Protein 3RD6 (pdb70)

B-factor: mean 49.35, std 17.4, range [12.23, 101.87]

Foldseek 3Di:
DDKDKDKDKDKDKALAWLQVLVCCVQPPVSVCVLPNPPPPDDWDDDPDQQDWIWDWDDDDPAWIKIKIKGWHDDDRSAKTKIKIWIDTHPRTFWIKIWMWGWDGDPNITIIMIMIIIMTDDPDDCVVVVVVVVNVSVVSVNVSD/DDKDKDKDKDKDFDPDDLLLLVCCVADPVSCVVPVLQDWDDWDFDPDAQTKTWTWHDDPPHAIKTKIKGWHDDDRSFKTWMKMWIARPVGTAWIWIWIWGADPNITMIMITIMGCVVVVVVVVSVVCSNPCSPVD

Structure (mmCIF, N/CA/C/O backbone):
data_3RD6
#
_entry.id   3RD6
#
_cell.length_a   35.837
_cell.length_b   84.071
_cell.length_c   108.932
_cell.angle_alpha   90.00
_cell.angle_beta   90.00
_cell.angle_gamma   90.00
#
_symmetry.space_group_name_H-M   'P 21 21 21'
#
loop_
_entity.id
_entity.type
_entity.pdbx_description
1 polymer 'Mll3558 protein'
2 water water
#
loop_
_atom_site.group_PDB
_atom_site.id
_atom_site.type_symbol
_atom_site.label_atom_id
_atom_site.label_alt_id
_atom_site.label_comp_id
_atom_site.label_asym_id
_atom_site.label_entity_id
_atom_site.label_seq_id
_atom_site.pdbx_PDB_ins_code
_atom_site.Cartn_x
_atom_site.Cartn_y
_atom_site.Cartn_z
_atom_site.occupancy
_atom_site.B_iso_or_equiv
_atom_site.auth_seq_id
_atom_site.auth_comp_id
_atom_site.auth_asym_id
_atom_site.auth_atom_id
_atom_site.pdbx_PDB_model_num
ATOM 1 N N . HIS A 1 3 ? -15.445 20.146 33.626 1.00 61.01 3 HIS A N 1
ATOM 2 C CA . HIS A 1 3 ? -14.414 19.689 32.646 1.00 64.80 3 HIS A CA 1
ATOM 3 C C . HIS A 1 3 ? -14.961 18.671 31.638 1.00 64.14 3 HIS A C 1
ATOM 4 O O . HIS A 1 3 ? -15.831 17.860 31.965 1.00 64.49 3 HIS A O 1
ATOM 11 N N . SER A 1 4 ? -14.438 18.706 30.414 1.00 59.36 4 SER A N 1
ATOM 12 C CA . SER A 1 4 ? -14.889 17.785 29.369 1.00 58.90 4 SER A CA 1
ATOM 13 C C . SER A 1 4 ? -13.749 17.209 28.543 1.00 54.34 4 SER A C 1
ATOM 14 O O . SER A 1 4 ? -12.709 17.846 28.355 1.00 49.45 4 SER A O 1
ATOM 17 N N . VAL A 1 5 ? -13.958 15.999 28.039 1.00 50.14 5 VAL A N 1
ATOM 18 C CA . VAL A 1 5 ? -12.945 15.343 27.228 1.00 44.09 5 VAL A CA 1
ATOM 19 C C . VAL A 1 5 ? -13.554 14.802 25.952 1.00 40.43 5 VAL A C 1
ATOM 20 O O . VAL A 1 5 ? -14.467 13.985 25.997 1.00 48.05 5 VAL A O 1
ATOM 24 N N . ILE A 1 6 ? -13.039 15.261 24.817 1.00 42.58 6 ILE A N 1
ATOM 25 C CA . ILE A 1 6 ? -13.511 14.787 23.522 1.00 45.22 6 ILE A CA 1
ATOM 26 C C . ILE A 1 6 ? -12.523 13.714 23.049 1.00 52.04 6 ILE A C 1
ATOM 27 O O . ILE A 1 6 ? -11.305 13.911 23.121 1.00 57.45 6 ILE A O 1
ATOM 32 N N . HIS A 1 7 ? -13.038 12.574 22.596 1.00 44.49 7 HIS A N 1
ATOM 33 C CA . HIS A 1 7 ? -12.185 11.505 22.097 1.00 35.48 7 HIS A CA 1
ATOM 34 C C . HIS A 1 7 ? -12.503 11.292 20.644 1.00 37.15 7 HIS A C 1
ATOM 35 O O . HIS A 1 7 ? -13.662 11.132 20.281 1.00 40.61 7 HIS A O 1
ATOM 42 N N . SER A 1 8 ? -11.471 11.280 19.813 1.00 37.10 8 SER A N 1
ATOM 43 C CA . SER A 1 8 ? -11.653 11.057 18.392 1.00 23.21 8 SER A CA 1
ATOM 44 C C . SER A 1 8 ? -10.392 10.433 17.850 1.00 26.14 8 SER A C 1
ATOM 45 O O . SER A 1 8 ? -9.353 10.460 18.484 1.00 27.09 8 SER A O 1
ATOM 48 N N . THR A 1 9 ? -10.497 9.881 16.657 1.00 21.74 9 THR A N 1
ATOM 49 C CA . THR A 1 9 ? -9.374 9.249 16.009 1.00 31.73 9 THR A CA 1
ATOM 50 C C . THR A 1 9 ? -9.524 9.606 14.552 1.00 29.40 9 THR A C 1
ATOM 51 O O . THR A 1 9 ? -10.638 9.744 14.058 1.00 43.52 9 THR A O 1
ATOM 55 N N . PHE A 1 10 ? -8.405 9.777 13.866 1.00 39.50 10 PHE A N 1
ATOM 56 C CA . PHE A 1 10 ? -8.439 10.079 12.446 1.00 34.27 10 PHE A CA 1
ATOM 57 C C . PHE A 1 10 ? -7.267 9.377 11.800 1.00 45.55 10 PHE A C 1
ATOM 58 O O . PHE A 1 10 ? -6.286 9.034 12.473 1.00 45.99 10 PHE A O 1
ATOM 66 N N . THR A 1 11 ? -7.377 9.138 10.500 1.00 48.48 11 THR A N 1
ATOM 67 C CA . THR A 1 11 ? -6.316 8.457 9.773 1.00 53.35 11 THR A CA 1
ATOM 68 C C . THR A 1 11 ? -6.012 9.156 8.455 1.00 55.32 11 THR A C 1
ATOM 69 O O . THR A 1 11 ? -6.902 9.692 7.806 1.00 61.45 11 THR A O 1
ATOM 73 N N . ILE A 1 12 ? -4.742 9.160 8.077 1.00 55.99 12 ILE A N 1
ATOM 74 C CA . ILE A 1 12 ? -4.305 9.810 6.856 1.00 58.80 12 ILE A CA 1
ATOM 75 C C . ILE A 1 12 ? -3.379 8.901 6.054 1.00 64.25 12 ILE A C 1
ATOM 76 O O . ILE A 1 12 ? -2.303 8.541 6.516 1.00 64.56 12 ILE A O 1
ATOM 81 N N . GLU A 1 13 ? -3.809 8.515 4.859 1.00 63.35 13 GLU A N 1
ATOM 82 C CA . GLU A 1 13 ? -2.985 7.672 4.003 1.00 67.87 13 GLU A CA 1
ATOM 83 C C . GLU A 1 13 ? -2.317 8.565 2.978 1.00 70.88 13 GLU A C 1
ATOM 84 O O . GLU A 1 13 ? -2.917 9.520 2.478 1.00 74.49 13 GLU A O 1
ATOM 90 N N . ARG A 1 14 ? -1.060 8.268 2.688 1.00 70.15 14 ARG A N 1
ATOM 91 C CA . ARG A 1 14 ? -0.309 9.052 1.726 1.00 72.02 14 ARG A CA 1
ATOM 92 C C . ARG A 1 14 ? 0.884 8.234 1.271 1.00 69.98 14 ARG A C 1
ATOM 93 O O . ARG A 1 14 ? 1.730 7.855 2.081 1.00 66.53 14 ARG A O 1
ATOM 101 N N . THR A 1 15 ? 0.951 7.964 -0.029 1.00 66.46 15 THR A N 1
ATOM 102 C CA . THR A 1 15 ? 2.042 7.175 -0.571 1.00 67.66 15 THR A CA 1
ATOM 103 C C . THR A 1 15 ? 3.184 8.035 -1.071 1.00 70.91 15 THR A C 1
ATOM 104 O O . THR A 1 15 ? 2.986 9.181 -1.478 1.00 76.38 15 THR A O 1
ATOM 108 N N . TYR A 1 16 ? 4.381 7.464 -1.033 1.00 75.22 16 TYR A N 1
ATOM 109 C CA . TYR A 1 16 ? 5.583 8.160 -1.463 1.00 76.24 16 TYR A CA 1
ATOM 110 C C . TYR A 1 16 ? 6.336 7.284 -2.443 1.00 76.29 16 TYR A C 1
ATOM 111 O O . TYR A 1 16 ? 6.347 6.063 -2.301 1.00 78.01 16 TYR A O 1
ATOM 120 N N . PRO A 1 17 ? 6.981 7.895 -3.446 1.00 75.97 17 PRO A N 1
ATOM 121 C CA . PRO A 1 17 ? 7.740 7.145 -4.444 1.00 75.73 17 PRO A CA 1
ATOM 122 C C . PRO A 1 17 ? 8.977 6.532 -3.790 1.00 74.17 17 PRO A C 1
ATOM 123 O O . PRO A 1 17 ? 9.603 5.625 -4.341 1.00 77.25 17 PRO A O 1
ATOM 127 N N . GLN A 1 18 ? 9.326 7.045 -2.613 1.00 71.65 18 GLN A N 1
ATOM 128 C CA . GLN A 1 18 ? 10.474 6.551 -1.867 1.00 66.27 18 GLN A CA 1
ATOM 129 C C . GLN A 1 18 ? 10.184 5.189 -1.233 1.00 71.14 18 GLN A C 1
ATOM 130 O O . GLN A 1 18 ? 9.029 4.794 -1.061 1.00 67.33 18 GLN A O 1
ATOM 136 N N . SER A 1 19 ? 11.248 4.476 -0.885 1.00 70.65 19 SER A N 1
ATOM 137 C CA . SER A 1 19 ? 11.134 3.174 -0.245 1.00 67.27 19 SER A CA 1
ATOM 138 C C . SER A 1 19 ? 10.961 3.403 1.259 1.00 74.98 19 SER A C 1
ATOM 139 O O . SER A 1 19 ? 11.042 4.543 1.730 1.00 74.95 19 SER A O 1
ATOM 142 N N . PRO A 1 20 ? 10.735 2.327 2.039 1.00 76.88 20 PRO A N 1
ATOM 143 C CA . PRO A 1 20 ? 10.556 2.491 3.484 1.00 75.69 20 PRO A CA 1
ATOM 144 C C . PRO A 1 20 ? 11.766 3.067 4.215 1.00 74.13 20 PRO A C 1
ATOM 145 O O . PRO A 1 20 ? 11.632 3.998 5.008 1.00 72.07 20 PRO A O 1
ATOM 149 N N . ASP A 1 21 ? 12.946 2.520 3.947 1.00 70.22 21 ASP A N 1
ATOM 150 C CA . ASP A 1 21 ? 14.167 2.999 4.596 1.00 66.11 21 ASP A CA 1
ATOM 151 C C . ASP A 1 21 ? 14.278 4.519 4.533 1.00 61.78 21 ASP A C 1
ATOM 152 O O . ASP A 1 21 ? 14.669 5.166 5.498 1.00 57.36 21 ASP A O 1
ATOM 157 N N . ARG A 1 22 ? 13.911 5.077 3.387 1.00 62.97 22 ARG A N 1
ATOM 158 C CA . ARG A 1 22 ? 13.978 6.511 3.180 1.00 65.19 22 ARG A CA 1
ATOM 159 C C . ARG A 1 22 ? 12.965 7.276 4.028 1.00 63.94 22 ARG A C 1
ATOM 160 O O . ARG A 1 22 ? 13.343 8.203 4.753 1.00 63.18 22 ARG A O 1
ATOM 162 N N . VAL A 1 23 ? 11.690 6.894 3.944 1.00 59.27 23 VAL A N 1
ATOM 163 C CA . VAL A 1 23 ? 10.650 7.578 4.719 1.00 52.16 23 VAL A CA 1
ATOM 164 C C . VAL A 1 23 ? 10.799 7.372 6.227 1.00 43.01 23 VAL A C 1
ATOM 165 O O . VAL A 1 23 ? 10.551 8.281 7.016 1.00 44.41 23 VAL A O 1
ATOM 169 N N . PHE A 1 24 ? 11.210 6.180 6.636 1.00 33.12 24 PHE A N 1
ATOM 170 C CA . PHE A 1 24 ? 11.409 5.926 8.053 1.00 39.41 24 PHE A CA 1
ATOM 171 C C . PHE A 1 24 ? 12.435 6.938 8.498 1.00 41.24 24 PHE A C 1
ATOM 172 O O . PHE A 1 24 ? 12.205 7.699 9.421 1.00 45.87 24 PHE A O 1
ATOM 180 N N . HIS A 1 25 ? 13.566 6.942 7.808 1.00 37.92 25 HIS A N 1
ATOM 181 C CA . HIS A 1 25 ? 14.664 7.850 8.100 1.00 37.02 25 HIS A CA 1
ATOM 182 C C . HIS A 1 25 ? 14.175 9.260 8.386 1.00 46.15 25 HIS A C 1
ATOM 183 O O . HIS A 1 25 ? 14.585 9.884 9.363 1.00 44.54 25 HIS A O 1
ATOM 190 N N . ALA A 1 26 ? 13.290 9.760 7.531 1.00 39.88 26 ALA A N 1
ATOM 191 C CA . ALA A 1 26 ? 12.752 11.115 7.683 1.00 52.49 26 ALA A CA 1
ATOM 192 C C . ALA A 1 26 ? 12.062 11.346 9.031 1.00 48.68 26 ALA A C 1
ATOM 193 O O . ALA A 1 26 ? 11.755 12.485 9.396 1.00 50.77 26 ALA A O 1
ATOM 195 N N . PHE A 1 27 ? 11.811 10.267 9.762 1.00 49.76 27 PHE A N 1
ATOM 196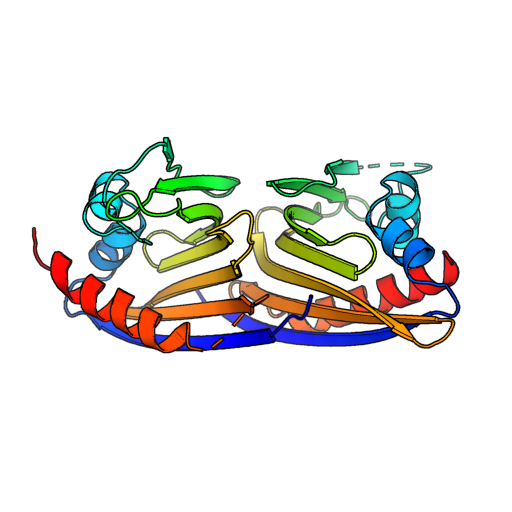 C CA . PHE A 1 27 ? 11.166 10.367 11.060 1.00 45.21 27 PHE A CA 1
ATOM 197 C C . PHE A 1 27 ? 12.158 10.163 12.191 1.00 45.04 27 PHE A C 1
ATOM 198 O O . PHE A 1 27 ? 12.046 10.778 13.248 1.00 36.90 27 PHE A O 1
ATOM 206 N N . ALA A 1 28 ? 13.122 9.282 11.957 1.00 41.33 28 ALA A N 1
ATOM 207 C CA . ALA A 1 28 ? 14.112 8.915 12.966 1.00 48.48 28 ALA A CA 1
ATOM 208 C C . ALA A 1 28 ? 15.397 9.741 13.033 1.00 43.91 28 ALA A C 1
ATOM 209 O O . ALA A 1 28 ? 16.138 9.658 14.018 1.00 47.19 28 ALA A O 1
ATOM 211 N N . ASP A 1 29 ? 15.662 10.528 11.995 1.00 47.14 29 ASP A N 1
ATOM 212 C CA . ASP A 1 29 ? 16.864 11.364 11.948 1.00 45.15 29 ASP A CA 1
ATOM 213 C C . ASP A 1 29 ? 16.541 12.800 12.365 1.00 43.45 29 ASP A C 1
ATOM 214 O O . ASP A 1 29 ? 15.841 13.528 11.663 1.00 48.59 29 ASP A O 1
ATOM 219 N N . LYS A 1 30 ? 17.075 13.205 13.508 1.00 48.00 30 LYS A N 1
ATOM 220 C CA . LYS A 1 30 ? 16.842 14.538 14.053 1.00 50.52 30 LYS A CA 1
ATOM 221 C C . LYS A 1 30 ? 16.942 15.669 13.029 1.00 52.04 30 LYS A C 1
ATOM 222 O O . LYS A 1 30 ? 16.013 16.464 12.885 1.00 39.25 30 LYS A O 1
ATOM 228 N N . ALA A 1 31 ? 18.060 15.731 12.309 1.00 57.00 31 ALA A N 1
ATOM 229 C CA . ALA A 1 31 ? 18.269 16.773 11.301 1.00 52.92 31 ALA A CA 1
ATOM 230 C C . ALA A 1 31 ? 17.146 16.812 10.255 1.00 54.92 31 ALA A C 1
ATOM 231 O O . ALA A 1 31 ? 16.506 17.852 10.050 1.00 58.71 31 ALA A O 1
ATOM 233 N N . THR A 1 32 ? 16.914 15.683 9.588 1.00 49.62 32 THR A N 1
ATOM 234 C CA . THR A 1 32 ? 15.867 15.626 8.587 1.00 41.94 32 THR A CA 1
ATOM 235 C C . THR A 1 32 ? 14.552 16.091 9.209 1.00 44.67 32 THR A C 1
ATOM 236 O O . THR A 1 32 ? 13.869 16.968 8.671 1.00 50.16 32 THR A O 1
ATOM 240 N N . VAL A 1 33 ? 14.206 15.505 10.351 1.00 47.69 33 VAL A N 1
ATOM 241 C CA . VAL A 1 33 ? 12.967 15.854 11.028 1.00 39.57 33 VAL A CA 1
ATOM 242 C C . VAL A 1 33 ? 12.816 17.361 11.167 1.00 40.70 33 VAL A C 1
ATOM 243 O O . VAL A 1 33 ? 11.765 17.913 10.840 1.00 39.17 33 VAL A O 1
ATOM 247 N N . ARG A 1 34 ? 13.873 18.023 11.626 1.00 38.89 34 ARG A N 1
ATOM 248 C CA . ARG A 1 34 ? 13.837 19.474 11.839 1.00 47.87 34 ARG A CA 1
ATOM 249 C C . ARG A 1 34 ? 13.612 20.314 10.598 1.00 52.11 34 ARG A C 1
ATOM 250 O O . ARG A 1 34 ? 13.624 21.533 10.682 1.00 69.22 34 ARG A O 1
ATOM 258 N N . ARG A 1 35 ? 13.410 19.683 9.448 1.00 55.79 35 ARG A N 1
ATOM 259 C CA . ARG A 1 35 ? 13.205 20.449 8.229 1.00 60.98 35 ARG A CA 1
ATOM 260 C C . ARG A 1 35 ? 11.787 20.393 7.672 1.00 64.51 35 ARG A C 1
ATOM 261 O O . ARG A 1 35 ? 11.347 21.334 7.014 1.00 71.26 35 ARG A O 1
ATOM 269 N N . TRP A 1 36 ? 11.055 19.312 7.929 1.00 64.11 36 TRP A N 1
ATOM 270 C CA . TRP A 1 36 ? 9.678 19.242 7.439 1.00 61.67 36 TRP A CA 1
ATOM 271 C C . TRP A 1 36 ? 8.608 19.505 8.506 1.00 57.63 36 TRP A C 1
ATOM 272 O O . TRP A 1 36 ? 7.525 19.974 8.178 1.00 63.11 36 TRP A O 1
ATOM 283 N N . ARG A 1 37 ? 8.917 19.232 9.773 1.00 55.25 37 ARG A N 1
ATOM 284 C CA . ARG A 1 37 ? 7.968 19.466 10.859 1.00 52.36 37 ARG A CA 1
ATOM 285 C C . ARG A 1 37 ? 8.295 20.737 11.653 1.00 55.09 37 ARG A C 1
ATOM 286 O O . ARG A 1 37 ? 7.395 21.487 12.043 1.00 62.15 37 ARG A O 1
ATOM 294 N N . VAL A 1 38 ? 9.585 20.945 11.905 1.00 55.07 38 VAL A N 1
ATOM 295 C CA . VAL A 1 38 ? 10.078 22.102 12.636 1.00 61.12 38 VAL A CA 1
ATOM 296 C C . VAL A 1 38 ? 11.074 22.854 11.743 1.00 63.72 38 VAL A C 1
ATOM 297 O O . VAL A 1 38 ? 11.492 22.334 10.712 1.00 63.62 38 VAL A O 1
ATOM 301 N N . ASP A 1 39 ? 11.427 24.081 12.124 1.00 62.52 39 ASP A N 1
ATOM 302 C CA . ASP A 1 39 ? 12.385 24.874 11.364 1.00 66.41 39 ASP A CA 1
ATOM 303 C C . ASP A 1 39 ? 13.774 24.749 12.004 1.00 71.12 39 ASP A C 1
ATOM 304 O O . ASP A 1 39 ? 14.423 23.708 11.924 1.00 66.49 39 ASP A O 1
ATOM 309 N N . GLY A 1 40 ? 14.220 25.818 12.650 1.00 79.79 40 GLY A N 1
ATOM 310 C CA . GLY A 1 40 ? 15.519 25.797 13.287 1.00 89.68 40 GLY A CA 1
ATOM 311 C C . GLY A 1 40 ? 16.645 26.325 12.421 1.00 92.04 40 GLY A C 1
ATOM 312 O O . GLY A 1 40 ? 17.600 25.605 12.128 1.00 92.26 40 GLY A O 1
ATOM 313 N N . ASP A 1 41 ? 16.538 27.585 12.011 1.00 91.71 41 ASP A N 1
ATOM 314 C CA . ASP A 1 41 ? 17.562 28.211 11.179 1.00 91.78 41 ASP A CA 1
ATOM 315 C C . ASP A 1 41 ? 17.186 29.672 10.942 1.00 92.65 41 ASP A C 1
ATOM 316 O O . ASP A 1 41 ? 16.180 29.967 10.285 1.00 92.13 41 ASP A O 1
ATOM 321 N N . GLY A 1 42 ? 17.990 30.583 11.485 1.00 87.19 42 GLY A N 1
ATOM 322 C CA . GLY A 1 42 ? 17.717 32.001 11.328 1.00 89.35 42 GLY A CA 1
ATOM 323 C C . GLY A 1 42 ? 18.568 32.652 10.254 1.00 90.04 42 GLY A C 1
ATOM 324 O O . GLY A 1 42 ? 19.794 32.557 10.280 1.00 87.91 42 GLY A O 1
ATOM 325 N N . ALA A 1 46 ? 12.738 27.681 18.966 1.00 37.04 46 ALA A N 1
ATOM 326 C CA . ALA A 1 46 ? 12.949 28.003 20.371 1.00 43.19 46 ALA A CA 1
ATOM 327 C C . ALA A 1 46 ? 13.556 26.847 21.183 1.00 46.11 46 ALA A C 1
ATOM 328 O O . ALA A 1 46 ? 14.448 27.052 22.011 1.00 43.79 46 ALA A O 1
ATOM 330 N N . GLU A 1 47 ? 13.054 25.636 20.969 1.00 47.73 47 GLU A N 1
ATOM 331 C CA . GLU A 1 47 ? 13.589 24.437 21.633 1.00 48.57 47 GLU A CA 1
ATOM 332 C C . GLU A 1 47 ? 13.121 23.178 20.926 1.00 50.37 47 GLU A C 1
ATOM 333 O O . GLU A 1 47 ? 11.981 23.094 20.477 1.00 48.78 47 GLU A O 1
ATOM 339 N N . PHE A 1 48 ? 14.009 22.200 20.823 1.00 53.13 48 PHE A N 1
ATOM 340 C CA . PHE A 1 48 ? 13.654 20.950 20.182 1.00 46.46 48 PHE A CA 1
ATOM 341 C C . PHE A 1 48 ? 14.575 19.827 20.617 1.00 49.98 48 PHE A C 1
ATOM 342 O O . PHE A 1 48 ? 15.672 19.663 20.091 1.00 50.37 48 PHE A O 1
ATOM 350 N N . SER A 1 49 ? 14.115 19.064 21.601 1.00 54.00 49 SER A N 1
ATOM 351 C CA . SER A 1 49 ? 14.851 17.922 22.123 1.00 44.88 49 SER A CA 1
ATOM 352 C C . SER A 1 49 ? 14.245 16.720 21.429 1.00 46.21 49 SER A C 1
ATOM 353 O O . SER A 1 49 ? 13.041 16.511 21.474 1.00 42.97 49 SER A O 1
ATOM 356 N N . PHE A 1 50 ? 15.077 15.944 20.759 1.00 44.10 50 PHE A N 1
ATOM 357 C CA . PHE A 1 50 ? 14.590 14.768 20.052 1.00 31.92 50 PHE A CA 1
ATOM 358 C C . PHE A 1 50 ? 15.488 13.586 20.408 1.00 34.65 50 PHE A C 1
ATOM 359 O O . PHE A 1 50 ? 16.657 13.552 20.028 1.00 31.65 50 PHE A O 1
ATOM 367 N N . ASP A 1 51 ? 14.946 12.633 21.158 1.00 34.60 51 ASP A N 1
ATOM 368 C CA . ASP A 1 51 ? 15.700 11.453 21.545 1.00 35.58 51 ASP A CA 1
ATOM 369 C C . ASP A 1 51 ? 14.952 10.246 21.004 1.00 25.34 51 ASP A C 1
ATOM 370 O O . ASP A 1 51 ? 14.080 9.689 21.675 1.00 25.66 51 ASP A O 1
ATOM 375 N N . PHE A 1 52 ? 15.309 9.838 19.788 1.00 30.37 52 PHE A N 1
ATOM 376 C CA . PHE A 1 52 ? 14.644 8.723 19.119 1.00 28.25 52 PHE A CA 1
ATOM 377 C C . PHE A 1 52 ? 14.961 7.322 19.628 1.00 28.51 52 PHE A C 1
ATOM 378 O O . PHE A 1 52 ? 15.859 6.666 19.120 1.00 36.71 52 PHE A O 1
ATOM 386 N N . ARG A 1 53 ? 14.195 6.874 20.625 1.00 24.90 53 ARG A N 1
ATOM 387 C CA . ARG A 1 53 ? 14.329 5.543 21.236 1.00 22.51 53 ARG A CA 1
ATOM 388 C C . ARG A 1 53 ? 13.095 5.272 22.095 1.00 26.97 53 ARG A C 1
ATOM 389 O O . ARG A 1 53 ? 12.442 6.210 22.547 1.00 28.09 53 ARG A O 1
ATOM 397 N N . VAL A 1 54 ? 12.738 4.010 22.306 1.00 24.59 54 VAL A N 1
ATOM 398 C CA . VAL A 1 54 ? 11.582 3.733 23.148 1.00 27.69 54 VAL A CA 1
ATOM 399 C C . VAL A 1 54 ? 11.937 4.289 24.522 1.00 35.07 54 VAL A C 1
ATOM 400 O O . VAL A 1 54 ? 13.033 4.071 25.009 1.00 30.84 54 VAL A O 1
ATOM 404 N N . GLY A 1 55 ? 11.012 5.006 25.146 1.00 29.37 55 GLY A N 1
ATOM 405 C CA . GLY A 1 55 ? 11.294 5.583 26.448 1.00 32.28 55 GLY A CA 1
ATOM 406 C C . GLY A 1 55 ? 11.866 6.980 26.276 1.00 28.80 55 GLY A C 1
ATOM 407 O O . GLY A 1 55 ? 11.813 7.817 27.174 1.00 33.82 55 GLY A O 1
ATOM 408 N N . GLY A 1 56 ? 12.425 7.223 25.098 1.00 26.68 56 GLY A N 1
ATOM 409 C CA . GLY A 1 56 ? 12.991 8.518 24.798 1.00 27.00 56 GLY A CA 1
ATOM 410 C C . GLY A 1 56 ? 11.888 9.466 24.383 1.00 41.19 56 GLY A C 1
ATOM 411 O O . GLY A 1 56 ? 10.827 9.045 23.943 1.00 40.24 56 GLY A O 1
ATOM 412 N N . GLY A 1 57 ? 12.128 10.760 24.503 1.00 41.83 57 GLY A N 1
ATOM 413 C CA . GLY A 1 57 ? 11.088 11.693 24.131 1.00 35.82 57 GLY A CA 1
ATOM 414 C C . GLY A 1 57 ? 11.512 12.861 23.282 1.00 34.60 57 GLY A C 1
ATOM 415 O O . GLY A 1 57 ? 12.666 12.988 22.876 1.00 31.42 57 GLY A O 1
ATOM 416 N N . GLU A 1 58 ? 10.535 13.721 23.030 1.00 23.87 58 GLU A N 1
ATOM 417 C CA . GLU A 1 58 ? 10.690 14.914 22.216 1.00 23.97 58 GLU A CA 1
ATOM 418 C C . GLU A 1 58 ? 10.127 16.090 22.994 1.00 28.22 58 GLU A C 1
ATOM 419 O O . GLU A 1 58 ? 9.258 15.920 23.839 1.00 37.02 58 GLU A O 1
ATOM 425 N N . VAL A 1 59 ? 10.664 17.276 22.753 1.00 33.19 59 VAL A N 1
ATOM 426 C CA . VAL A 1 59 ? 10.173 18.486 23.400 1.00 32.74 59 VAL A CA 1
ATOM 427 C C . VAL A 1 59 ? 10.330 19.598 22.392 1.00 30.90 59 VAL A C 1
ATOM 428 O O . VAL A 1 59 ? 11.403 19.798 21.840 1.00 36.35 59 VAL A O 1
ATOM 432 N N . SER A 1 60 ? 9.243 20.302 22.134 1.00 35.11 60 SER A N 1
ATOM 433 C CA . SER A 1 60 ? 9.252 21.361 21.153 1.00 38.25 60 SER A CA 1
ATOM 434 C C . SER A 1 60 ? 8.620 22.607 21.727 1.00 41.57 60 SER A C 1
ATOM 435 O O . SER A 1 60 ? 7.551 22.553 22.317 1.00 48.87 60 SER A O 1
ATOM 438 N N . ARG A 1 61 ? 9.276 23.738 21.538 1.00 47.55 61 ARG A N 1
ATOM 439 C CA . ARG A 1 61 ? 8.749 24.995 22.026 1.00 39.41 61 ARG A CA 1
ATOM 440 C C . ARG A 1 61 ? 8.893 26.082 20.973 1.00 36.60 61 ARG A C 1
ATOM 441 O O . ARG A 1 61 ? 10.001 26.441 20.592 1.00 36.21 61 ARG A O 1
ATOM 449 N N . PHE A 1 62 ? 7.763 26.587 20.490 1.00 30.41 62 PHE A N 1
ATOM 450 C CA . PHE A 1 62 ? 7.766 27.641 19.472 1.00 42.01 62 PHE A CA 1
ATOM 451 C C . PHE A 1 62 ? 6.581 28.571 19.642 1.00 41.19 62 PHE A C 1
ATOM 452 O O . PHE A 1 62 ? 5.572 28.206 20.251 1.00 41.36 62 PHE A O 1
ATOM 460 N N . SER A 1 63 ? 6.712 29.778 19.096 1.00 48.83 63 SER A N 1
ATOM 461 C CA . SER A 1 63 ? 5.660 30.795 19.167 1.00 47.64 63 SER A CA 1
ATOM 462 C C . SER A 1 63 ? 5.755 31.722 17.968 1.00 45.21 63 SER A C 1
ATOM 463 O O . SER A 1 63 ? 6.839 31.903 17.421 1.00 42.72 63 SER A O 1
ATOM 466 N N . TYR A 1 64 ? 4.638 32.300 17.536 1.00 50.20 64 TYR A N 1
ATOM 467 C CA . TYR A 1 64 ? 4.683 33.212 16.387 1.00 49.19 64 TYR A CA 1
ATOM 468 C C . TYR A 1 64 ? 4.577 34.665 16.848 1.00 46.99 64 TYR A C 1
ATOM 469 O O . TYR A 1 64 ? 3.638 35.061 17.536 1.00 36.77 64 TYR A O 1
ATOM 478 N N . GLY A 1 65 ? 5.547 35.462 16.432 1.00 49.49 65 GLY A N 1
ATOM 479 C CA . GLY A 1 65 ? 5.571 36.845 16.855 1.00 59.13 65 GLY A CA 1
ATOM 480 C C . GLY A 1 65 ? 5.919 36.803 18.350 1.00 66.14 65 GLY A C 1
ATOM 481 O O . GLY A 1 65 ? 6.774 36.008 18.779 1.00 66.32 65 GLY A O 1
ATOM 482 N N . GLY A 1 66 ? 5.273 37.650 19.138 1.00 61.94 66 GLY A N 1
ATOM 483 C CA . GLY A 1 66 ? 5.524 37.654 20.554 1.00 65.46 66 GLY A CA 1
ATOM 484 C C . GLY A 1 66 ? 4.517 36.803 21.318 1.00 59.15 66 GLY A C 1
ATOM 485 O O . GLY A 1 66 ? 4.545 36.719 22.558 1.00 64.10 66 GLY A O 1
ATOM 486 N N . GLY A 1 67 ? 3.612 36.173 20.571 1.00 53.64 67 GLY A N 1
ATOM 487 C CA . GLY A 1 67 ? 2.550 35.363 21.154 1.00 42.11 67 GLY A CA 1
ATOM 488 C C . GLY A 1 6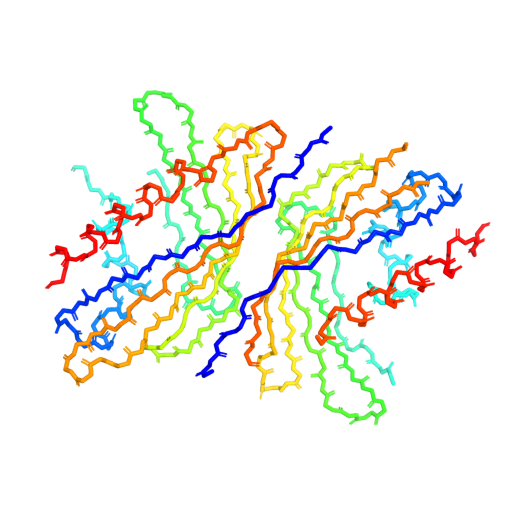7 ? 2.889 34.183 22.060 1.00 36.92 67 GLY A C 1
ATOM 489 O O . GLY A 1 67 ? 4.046 33.905 22.375 1.00 33.87 67 GLY A O 1
ATOM 490 N N . PRO A 1 68 ? 1.849 33.464 22.500 1.00 29.96 68 PRO A N 1
ATOM 491 C CA . PRO A 1 68 ? 1.922 32.297 23.374 1.00 37.70 68 PRO A CA 1
ATOM 492 C C . PRO A 1 68 ? 2.805 31.230 22.787 1.00 33.05 68 PRO A C 1
ATOM 493 O O . PRO A 1 68 ? 2.782 30.988 21.579 1.00 29.69 68 PRO A O 1
ATOM 497 N N . GLU A 1 69 ? 3.580 30.596 23.6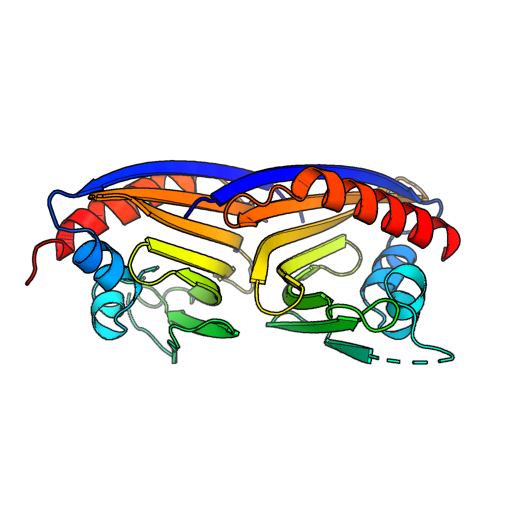56 1.00 42.21 69 GLU A N 1
ATOM 498 C CA . GLU A 1 69 ? 4.472 29.528 23.255 1.00 39.72 69 GLU A CA 1
ATOM 499 C C . GLU A 1 69 ? 3.713 28.217 23.175 1.00 42.67 69 GLU A C 1
ATOM 500 O O . GLU A 1 69 ? 3.078 27.796 24.148 1.00 39.51 69 GLU A O 1
ATOM 506 N N . VAL A 1 70 ? 3.772 27.577 22.017 1.00 40.92 70 VAL A N 1
ATOM 507 C CA . VAL A 1 70 ? 3.136 26.289 21.846 1.00 40.47 70 VAL A CA 1
ATOM 508 C C . VAL A 1 70 ? 4.161 25.223 22.265 1.00 32.26 70 VAL A C 1
ATOM 509 O O . VAL A 1 70 ? 5.281 25.187 21.750 1.00 38.44 70 VAL A O 1
ATOM 513 N N . ARG A 1 71 ? 3.791 24.378 23.225 1.00 33.96 71 ARG A N 1
ATOM 514 C CA . ARG A 1 71 ? 4.687 23.325 23.691 1.00 34.71 71 ARG A CA 1
ATOM 515 C C . ARG A 1 71 ? 4.129 21.940 23.431 1.00 37.83 71 ARG A C 1
ATOM 516 O O . ARG A 1 71 ? 2.987 21.644 23.765 1.00 43.03 71 ARG A O 1
ATOM 524 N N . LEU A 1 72 ? 4.948 21.086 22.832 1.00 38.47 72 LEU A N 1
ATOM 525 C CA . LEU A 1 72 ? 4.552 19.719 22.535 1.00 27.00 72 LEU A CA 1
ATOM 526 C C . LEU A 1 72 ? 5.526 18.765 23.214 1.00 32.59 72 LEU A C 1
ATOM 527 O O . LEU A 1 72 ? 6.704 18.799 22.940 1.00 30.36 72 LEU A O 1
ATOM 532 N N . ASP A 1 73 ? 5.023 17.937 24.121 1.00 29.22 73 ASP A N 1
ATOM 533 C CA . ASP A 1 73 ? 5.840 16.957 24.841 1.00 23.71 73 ASP A CA 1
ATOM 534 C C . ASP A 1 73 ? 5.423 15.569 24.387 1.00 28.35 73 ASP A C 1
ATOM 535 O O . ASP A 1 73 ? 4.264 15.196 24.539 1.00 21.14 73 ASP A O 1
ATOM 540 N N . ALA A 1 74 ? 6.365 14.802 23.851 1.00 21.52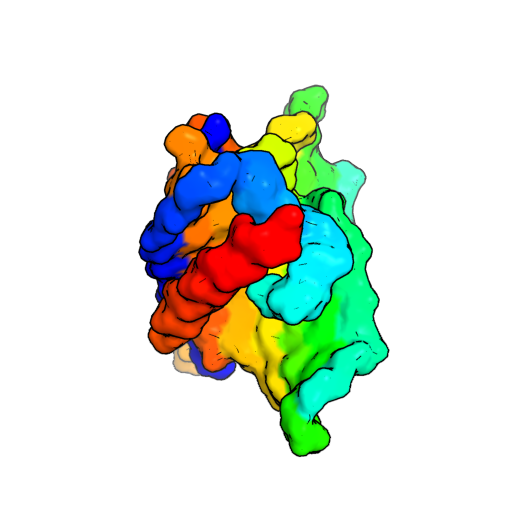 74 ALA A N 1
ATOM 541 C CA . ALA A 1 74 ? 6.077 13.461 23.384 1.00 18.55 74 ALA A CA 1
ATOM 542 C C . ALA A 1 74 ? 7.053 12.415 23.922 1.00 21.39 74 ALA A C 1
ATOM 543 O O . ALA A 1 74 ? 8.166 12.737 24.275 1.00 23.57 74 ALA A O 1
ATOM 545 N N . GLN A 1 75 ? 6.616 11.160 23.995 1.00 25.19 75 GLN A N 1
ATOM 546 C CA . GLN A 1 75 ? 7.482 10.065 24.437 1.00 16.91 75 GLN A CA 1
ATOM 547 C C . GLN A 1 75 ? 7.292 8.874 23.505 1.00 18.17 75 GLN A C 1
ATOM 548 O O . GLN A 1 75 ? 6.164 8.515 23.193 1.00 25.68 75 GLN A O 1
ATOM 554 N N . PHE A 1 76 ? 8.387 8.272 23.050 1.00 23.33 76 PHE A N 1
ATOM 555 C CA . PHE A 1 76 ? 8.291 7.141 22.144 1.00 23.03 76 PHE A CA 1
ATOM 556 C C . PHE A 1 76 ? 7.882 5.905 22.905 1.00 24.31 76 PHE A C 1
ATOM 557 O O . PHE A 1 76 ? 8.436 5.602 23.952 1.00 22.69 76 PHE A O 1
ATOM 565 N N . GLN A 1 77 ? 6.887 5.208 22.368 1.00 21.67 77 GLN A N 1
ATOM 566 C CA . GLN A 1 77 ? 6.336 4.004 22.998 1.00 23.20 77 GLN A CA 1
ATOM 567 C C . GLN A 1 77 ? 6.765 2.715 22.306 1.00 21.21 77 GLN A C 1
ATOM 568 O O . GLN A 1 77 ? 6.833 1.647 22.925 1.00 34.80 77 GLN A O 1
ATOM 574 N N . ASP A 1 78 ? 6.990 2.804 21.003 1.00 26.38 78 ASP A N 1
ATOM 575 C CA . ASP A 1 78 ? 7.374 1.621 20.244 1.00 22.67 78 ASP A CA 1
ATOM 576 C C . ASP A 1 78 ? 7.965 1.989 18.897 1.00 26.56 78 ASP A C 1
ATOM 577 O O . ASP A 1 78 ? 7.473 2.895 18.220 1.00 22.92 78 ASP A O 1
ATOM 582 N N . ILE A 1 79 ? 9.034 1.279 18.535 1.00 28.24 79 ILE A N 1
ATOM 583 C CA . ILE A 1 79 ? 9.741 1.481 17.274 1.00 34.23 79 ILE A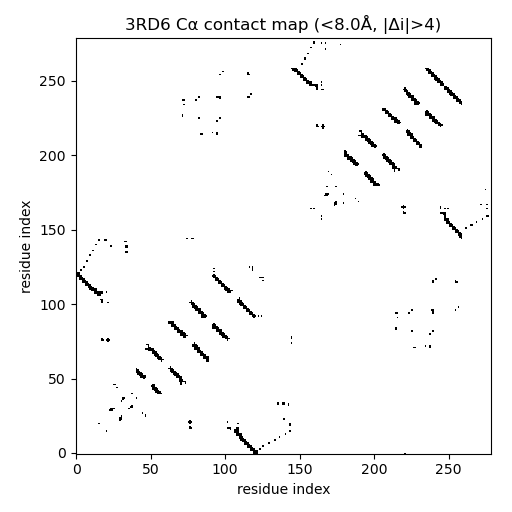 CA 1
ATOM 584 C C . ILE A 1 79 ? 10.094 0.135 16.629 1.00 39.97 79 ILE A C 1
ATOM 585 O O . ILE A 1 79 ? 10.710 -0.727 17.258 1.00 43.93 79 ILE A O 1
ATOM 590 N N . VAL A 1 80 ? 9.675 -0.044 15.382 1.00 41.77 80 VAL A N 1
ATOM 591 C CA . VAL A 1 80 ? 9.973 -1.243 14.614 1.00 42.10 80 VAL A CA 1
ATOM 592 C C . VAL A 1 80 ? 10.614 -0.656 13.358 1.00 37.17 80 VAL A C 1
ATOM 593 O O . VAL A 1 80 ? 9.929 -0.037 12.531 1.00 38.97 80 VAL A O 1
ATOM 597 N N . PRO A 1 81 ? 11.941 -0.835 13.200 1.00 34.02 81 PRO A N 1
ATOM 598 C CA . PRO A 1 81 ? 12.718 -0.321 12.058 1.00 43.68 81 PRO A CA 1
ATOM 599 C C . PRO A 1 81 ? 12.061 -0.320 10.678 1.00 50.82 81 PRO A C 1
ATOM 600 O O . PRO A 1 81 ? 11.618 -1.356 10.177 1.00 53.99 81 PRO A O 1
ATOM 604 N N . ASP A 1 82 ? 12.004 0.877 10.092 1.00 47.62 82 ASP A N 1
ATOM 605 C CA . ASP A 1 82 ? 11.436 1.119 8.765 1.00 52.50 82 ASP A CA 1
ATOM 606 C C . ASP A 1 82 ? 9.963 0.733 8.611 1.00 52.47 82 ASP A C 1
ATOM 607 O O . ASP A 1 82 ? 9.390 0.880 7.528 1.00 52.24 82 ASP A O 1
ATOM 612 N N . GLN A 1 83 ? 9.333 0.263 9.680 1.00 51.93 83 GLN A N 1
ATOM 613 C CA . GLN A 1 83 ? 7.946 -0.144 9.552 1.00 40.09 83 GLN A CA 1
ATOM 614 C C . GLN A 1 83 ? 6.934 0.488 10.505 1.00 45.84 83 GLN A C 1
ATOM 615 O O . GLN A 1 83 ? 5.768 0.624 10.138 1.00 30.77 83 GLN A O 1
ATOM 617 N N . ARG A 1 84 ? 7.349 0.872 11.714 1.00 48.07 84 ARG A N 1
ATOM 618 C CA . ARG A 1 84 ? 6.378 1.446 12.655 1.00 38.24 84 ARG A CA 1
ATOM 619 C C . ARG A 1 84 ? 6.910 2.411 13.700 1.00 34.68 84 ARG A C 1
ATOM 620 O O . ARG A 1 84 ? 8.008 2.248 14.221 1.00 31.28 84 ARG A O 1
ATOM 628 N N . ILE A 1 85 ? 6.119 3.436 13.998 1.00 27.71 85 ILE A N 1
ATOM 629 C CA . ILE A 1 85 ? 6.515 4.398 15.012 1.00 27.11 85 ILE A CA 1
ATOM 630 C C . ILE A 1 85 ? 5.303 4.754 15.861 1.00 27.51 85 ILE A C 1
ATOM 631 O O . ILE A 1 85 ? 4.272 5.178 15.338 1.00 28.69 85 ILE A O 1
ATOM 636 N N . VAL A 1 86 ? 5.429 4.549 17.170 1.00 24.54 86 VAL A N 1
ATOM 637 C CA . VAL A 1 86 ? 4.345 4.865 18.085 1.00 27.95 86 VAL A CA 1
ATOM 638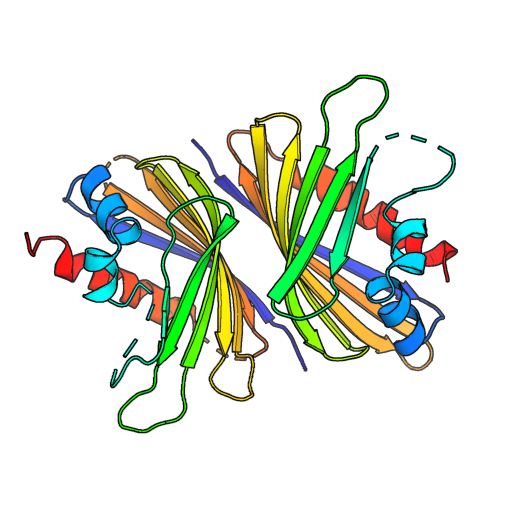 C C . VAL A 1 86 ? 4.815 5.746 19.228 1.00 30.38 86 VAL A C 1
ATOM 639 O O . VAL A 1 86 ? 5.788 5.452 19.916 1.00 35.00 86 VAL A O 1
ATOM 643 N N . PHE A 1 87 ? 4.113 6.850 19.408 1.00 26.26 87 PHE A N 1
ATOM 644 C CA . PHE A 1 87 ? 4.425 7.768 20.480 1.00 27.61 87 PHE A CA 1
ATOM 645 C C . PHE A 1 87 ? 3.144 8.457 20.940 1.00 20.37 87 PHE A C 1
ATOM 646 O O . PHE A 1 87 ? 2.175 8.578 20.202 1.00 33.82 87 PHE A O 1
ATOM 654 N N . SER A 1 88 ? 3.153 8.871 22.192 1.00 20.75 88 SER A N 1
ATOM 655 C CA . SER A 1 88 ? 2.053 9.586 22.801 1.00 25.28 88 SER A CA 1
ATOM 656 C C . SER A 1 88 ? 2.617 10.993 22.935 1.00 22.02 88 SER A C 1
ATOM 657 O O . SER A 1 88 ? 3.828 11.193 22.815 1.00 25.10 88 SER A O 1
ATOM 660 N N . TYR A 1 89 ? 1.751 11.963 23.178 1.00 25.36 89 TYR A N 1
ATOM 661 C CA . TYR A 1 89 ? 2.219 13.327 23.338 1.00 29.60 89 TYR A CA 1
ATOM 662 C C . TYR A 1 89 ? 1.108 14.188 23.852 1.00 33.76 89 TYR A C 1
ATOM 663 O O . TYR A 1 89 ? -0.048 13.818 23.784 1.00 26.14 89 TYR A O 1
ATOM 672 N N . ARG A 1 90 ? 1.478 15.324 24.417 1.00 31.43 90 ARG A N 1
ATOM 673 C CA . ARG A 1 90 ? 0.506 16.275 24.929 1.00 30.57 90 ARG A CA 1
ATOM 674 C C . ARG A 1 90 ? 0.918 17.636 24.392 1.00 34.42 90 ARG A C 1
ATOM 675 O O . ARG A 1 90 ? 2.102 17.934 24.239 1.00 26.85 90 ARG A O 1
ATOM 683 N N . MET A 1 91 ? -0.075 18.450 24.083 1.00 29.71 91 MET A N 1
ATOM 684 C CA . MET A 1 91 ? 0.174 19.763 23.539 1.00 31.43 91 MET A CA 1
ATOM 685 C C . MET A 1 91 ? -0.483 20.809 24.415 1.00 36.85 91 MET A C 1
ATOM 686 O O . MET A 1 91 ? -1.532 20.563 25.030 1.00 33.09 91 MET A O 1
ATOM 691 N N . ALA A 1 92 ? 0.151 21.974 24.476 1.00 37.29 92 ALA A N 1
ATOM 692 C CA . ALA A 1 92 ? -0.357 23.087 25.253 1.00 37.96 92 ALA A CA 1
ATOM 693 C C . ALA A 1 92 ? 0.088 24.390 24.621 1.00 32.07 92 ALA A C 1
ATOM 694 O O . ALA A 1 92 ? 1.119 24.455 23.952 1.00 36.35 92 ALA A O 1
ATOM 696 N N . ILE A 1 93 ? -0.717 25.424 24.809 1.00 34.06 93 ILE A N 1
ATOM 697 C CA . ILE A 1 93 ? -0.391 26.758 24.321 1.00 39.02 93 ILE A CA 1
ATOM 698 C C . ILE A 1 93 ? -0.564 27.628 25.565 1.00 43.57 93 ILE A C 1
ATOM 699 O O . ILE A 1 93 ? -1.671 27.747 26.096 1.00 36.26 93 ILE A O 1
ATOM 704 N N . GLY A 1 94 ? 0.545 28.193 26.042 1.00 40.37 94 GLY A N 1
ATOM 705 C CA . GLY A 1 94 ? 0.504 28.989 27.249 1.00 44.71 94 GLY A CA 1
ATOM 706 C C . GLY A 1 94 ? 0.399 27.983 28.383 1.00 50.32 94 GLY A C 1
ATOM 707 O O . GLY A 1 94 ? 1.094 26.967 28.353 1.00 57.04 94 GLY A O 1
ATOM 708 N N . PRO A 1 95 ? -0.436 28.232 29.406 1.00 51.65 95 PRO A N 1
ATOM 709 C CA . PRO A 1 95 ? -0.564 27.280 30.508 1.00 50.76 95 PRO A CA 1
ATOM 710 C C . PRO A 1 95 ? -1.774 26.355 30.334 1.00 49.10 95 PRO A C 1
ATOM 711 O O . PRO A 1 95 ? -1.964 25.404 31.098 1.00 52.21 95 PRO A O 1
ATOM 715 N N . GLN A 1 96 ? -2.597 26.654 29.332 1.00 47.70 96 GLN A N 1
ATOM 716 C CA . GLN A 1 96 ? -3.791 25.857 29.056 1.00 44.31 96 GLN A CA 1
ATOM 717 C C . GLN A 1 96 ? -3.443 24.612 28.264 1.00 42.62 96 GLN A C 1
ATOM 718 O O . GLN A 1 96 ? -3.010 24.707 27.122 1.00 44.87 96 GLN A O 1
ATOM 724 N N . PRO A 1 97 ? -3.591 23.423 28.873 1.00 47.54 97 PRO A N 1
ATOM 725 C CA . PRO A 1 97 ? -3.296 22.151 28.197 1.00 42.21 97 PRO A CA 1
ATOM 726 C C . PRO A 1 97 ? -4.459 21.779 27.294 1.00 50.10 97 PRO A C 1
ATOM 727 O O . PRO A 1 97 ? -5.538 21.443 27.770 1.00 59.25 97 PRO A O 1
ATOM 731 N N . MET A 1 98 ? -4.230 21.846 25.989 1.00 44.23 98 MET A N 1
ATOM 732 C CA . MET A 1 98 ? -5.274 21.558 25.031 1.00 43.94 98 MET A CA 1
ATOM 733 C C . MET A 1 98 ? -5.553 20.101 24.672 1.00 46.25 98 MET A C 1
ATOM 734 O O . MET A 1 98 ? -6.654 19.791 24.215 1.00 39.80 98 MET A O 1
ATOM 739 N N . SER A 1 99 ? -4.599 19.194 24.889 1.00 38.32 99 SER A N 1
ATOM 740 C CA . SER A 1 99 ? -4.837 17.791 24.547 1.00 28.40 99 SER A CA 1
ATOM 741 C C . SER A 1 99 ? -3.689 16.831 24.782 1.00 24.75 99 SER A C 1
ATOM 742 O O . SER A 1 99 ? -2.552 17.241 24.946 1.00 26.16 99 SER A O 1
ATOM 745 N N . ALA A 1 100 ? -4.021 15.539 24.757 1.00 27.91 100 ALA A N 1
ATOM 746 C CA . ALA A 1 100 ? -3.067 14.432 24.901 1.00 15.57 100 ALA A CA 1
ATOM 747 C C . ALA A 1 100 ? -3.526 13.386 23.907 1.00 21.54 100 ALA A C 1
ATOM 748 O O . ALA A 1 100 ? -4.712 13.146 23.760 1.00 32.19 100 ALA A O 1
ATOM 750 N N . SER A 1 101 ? -2.597 12.775 23.201 1.00 22.11 101 SER A N 1
ATOM 751 C CA . SER A 1 101 ? -2.981 11.774 22.233 1.00 25.28 101 SER A CA 1
ATOM 752 C C . SER A 1 101 ? -1.906 10.733 22.001 1.00 30.26 101 SER A C 1
ATOM 753 O O . SER A 1 101 ? -0.815 10.796 22.552 1.00 28.91 101 SER A O 1
ATOM 756 N N . LEU A 1 102 ? -2.252 9.749 21.196 1.00 26.74 102 LEU A N 1
ATOM 757 C CA . LEU A 1 102 ? -1.343 8.689 20.855 1.00 27.35 102 LEU A CA 1
ATOM 758 C C . LEU A 1 102 ? -1.225 8.697 19.335 1.00 26.43 102 LEU A C 1
ATOM 759 O O . LEU A 1 102 ? -2.221 8.791 18.618 1.00 28.19 102 LEU A O 1
ATOM 764 N N . THR A 1 103 ? 0.008 8.626 18.855 1.00 29.03 103 THR A N 1
ATOM 765 C CA . THR A 1 103 ? 0.272 8.595 17.439 1.00 19.09 103 THR A CA 1
ATOM 766 C C . THR A 1 103 ? 0.888 7.279 17.052 1.00 23.70 103 THR A C 1
ATOM 767 O O . THR A 1 103 ? 1.687 6.706 17.779 1.00 31.89 103 THR A O 1
ATOM 771 N N . THR A 1 104 ? 0.485 6.800 15.887 1.00 29.49 104 THR A N 1
ATOM 772 C CA . THR A 1 104 ? 0.987 5.561 15.325 1.00 25.65 104 THR A CA 1
ATOM 773 C C . THR A 1 104 ? 1.284 5.880 13.870 1.00 31.96 104 THR A C 1
ATOM 774 O O . THR A 1 104 ? 0.461 6.446 13.161 1.00 33.38 104 THR A O 1
ATOM 778 N N . VAL A 1 105 ? 2.493 5.554 13.446 1.00 23.12 105 VAL A N 1
ATOM 779 C CA . VAL A 1 105 ? 2.920 5.757 12.066 1.00 21.84 105 VAL A CA 1
ATOM 780 C C . VAL A 1 105 ? 3.310 4.387 11.514 1.00 36.30 105 VAL A C 1
ATOM 781 O O . VAL A 1 105 ? 4.223 3.734 12.026 1.00 33.79 105 VAL A O 1
ATOM 785 N N . GLU A 1 106 ? 2.605 3.948 10.480 1.00 35.61 106 GLU A N 1
ATOM 786 C CA . GLU A 1 106 ? 2.900 2.665 9.863 1.00 44.36 106 GLU A CA 1
ATOM 787 C C . GLU A 1 106 ? 3.457 2.891 8.460 1.00 44.34 106 GLU A C 1
ATOM 788 O O . GLU A 1 106 ? 2.996 3.781 7.733 1.00 32.16 106 GLU A O 1
ATOM 794 N N . LEU A 1 107 ? 4.459 2.096 8.098 1.00 48.20 107 LEU A N 1
ATOM 795 C CA . LEU A 1 107 ? 5.079 2.186 6.788 1.00 42.63 107 LEU A CA 1
ATOM 796 C C . LEU A 1 107 ? 5.164 0.788 6.199 1.00 50.24 107 LEU A C 1
ATOM 797 O O . LEU A 1 107 ? 6.060 0.012 6.549 1.00 52.63 107 LEU A O 1
ATOM 802 N N . THR A 1 108 ? 4.222 0.464 5.317 1.00 46.96 108 THR A N 1
ATOM 803 C CA . THR A 1 108 ? 4.194 -0.838 4.671 1.00 54.66 108 THR A CA 1
ATOM 804 C C . THR A 1 108 ? 4.711 -0.736 3.249 1.00 62.11 108 THR A C 1
ATOM 805 O O . THR A 1 108 ? 4.451 0.246 2.555 1.00 56.25 108 THR A O 1
ATOM 809 N N . PRO A 1 109 ? 5.475 -1.746 2.799 1.00 67.72 109 PRO A N 1
ATOM 810 C CA . PRO A 1 109 ? 6.000 -1.694 1.431 1.00 70.94 109 PRO A CA 1
ATOM 811 C C . PRO A 1 109 ? 4.859 -1.594 0.418 1.00 71.94 109 PRO A C 1
ATOM 812 O O . PRO A 1 109 ? 3.825 -2.254 0.569 1.00 72.85 109 PRO A O 1
ATOM 816 N N . SER A 1 110 ? 5.039 -0.749 -0.591 1.00 72.28 110 SER A N 1
ATOM 817 C CA . SER A 1 110 ? 4.042 -0.586 -1.643 1.00 75.56 110 SER A CA 1
ATOM 818 C C . SER A 1 110 ? 4.745 -0.901 -2.965 1.00 80.66 110 SER A C 1
ATOM 819 O O . SER A 1 110 ? 4.920 -0.021 -3.818 1.00 76.62 110 SER A O 1
ATOM 822 N N . GLY A 1 111 ? 5.160 -2.160 -3.108 1.00 80.08 111 GLY A N 1
ATOM 823 C CA . GLY A 1 111 ? 5.866 -2.592 -4.300 1.00 82.32 111 GLY A CA 1
ATOM 824 C C . GLY A 1 111 ? 7.232 -1.938 -4.434 1.00 81.86 111 GLY A C 1
ATOM 825 O O . GLY A 1 111 ? 8.253 -2.534 -4.093 1.00 80.56 111 GLY A O 1
ATOM 826 N N . ASP A 1 112 ? 7.239 -0.709 -4.938 1.00 78.95 112 ASP A N 1
ATOM 827 C CA . ASP A 1 112 ? 8.475 0.023 -5.101 1.00 74.91 112 ASP A CA 1
ATOM 828 C C . ASP A 1 112 ? 8.425 1.333 -4.341 1.00 75.66 112 ASP A C 1
ATOM 829 O O . ASP A 1 112 ? 9.408 2.084 -4.295 1.00 72.04 112 ASP A O 1
ATOM 830 N N . GLY A 1 113 ? 7.267 1.607 -3.743 1.00 70.67 113 GLY A N 1
ATOM 831 C CA . GLY A 1 113 ? 7.097 2.831 -2.979 1.00 71.77 113 GLY A CA 1
ATOM 832 C C . GLY A 1 113 ? 6.827 2.556 -1.514 1.00 69.90 113 GLY A C 1
ATOM 833 O O . GLY A 1 113 ? 7.088 1.453 -1.033 1.00 73.95 113 GLY A O 1
ATOM 834 N N . THR A 1 114 ? 6.295 3.546 -0.804 1.00 64.07 114 THR A N 1
ATOM 835 C CA . THR A 1 114 ? 6.006 3.379 0.610 1.00 62.56 114 THR A CA 1
ATOM 836 C C . THR A 1 114 ? 4.588 3.809 1.007 1.00 55.50 114 THR A C 1
ATOM 837 O O . THR A 1 114 ? 4.131 4.901 0.651 1.00 58.88 114 THR A O 1
ATOM 841 N N . ARG A 1 115 ? 3.894 2.937 1.736 1.00 62.28 115 ARG A N 1
ATOM 842 C CA . ARG A 1 115 ? 2.537 3.227 2.189 1.00 58.53 115 ARG A CA 1
ATOM 843 C C . ARG A 1 115 ? 2.595 3.752 3.618 1.00 56.24 115 ARG A C 1
ATOM 844 O O . ARG A 1 115 ? 3.031 3.044 4.532 1.00 51.28 115 ARG A O 1
ATOM 852 N N . LEU A 1 116 ? 2.157 4.994 3.811 1.00 57.28 116 LEU A N 1
ATOM 853 C CA . LEU A 1 116 ? 2.189 5.595 5.139 1.00 55.69 116 LEU A CA 1
ATOM 854 C C . LEU A 1 116 ? 0.820 5.902 5.682 1.00 54.42 116 LEU A C 1
ATOM 855 O O . LEU A 1 116 ? 0.128 6.784 5.189 1.00 60.35 116 LEU A O 1
ATOM 860 N N . THR A 1 117 ? 0.431 5.150 6.702 1.00 50.15 117 THR A N 1
ATOM 861 C CA . THR A 1 117 ? -0.845 5.369 7.357 1.00 45.58 117 THR A CA 1
ATOM 862 C C . THR A 1 117 ? -0.518 5.964 8.725 1.00 47.99 117 THR A C 1
ATOM 863 O O . THR A 1 117 ? 0.094 5.315 9.579 1.00 54.01 117 THR A O 1
ATOM 867 N N . TYR A 1 118 ? -0.904 7.226 8.892 1.00 45.54 118 TYR A N 1
ATOM 868 C CA . TYR A 1 118 ? -0.666 7.990 10.109 1.00 40.07 118 TYR A CA 1
ATOM 869 C C . TYR A 1 118 ? -1.981 8.065 10.898 1.00 38.59 118 TYR A C 1
ATOM 870 O O . TYR A 1 118 ? -2.924 8.707 10.474 1.00 44.35 118 TYR A O 1
ATOM 879 N N . THR A 1 119 ? -2.037 7.395 12.045 1.00 42.83 119 THR A N 1
ATOM 880 C CA . THR A 1 119 ? -3.237 7.379 12.883 1.00 38.60 119 THR A CA 1
ATOM 881 C C . THR A 1 119 ? -3.062 8.129 14.198 1.00 38.89 119 THR A C 1
ATOM 882 O O . THR A 1 119 ? -2.072 7.936 14.906 1.00 34.33 119 THR A O 1
ATOM 886 N N . GLU A 1 120 ? -4.039 8.967 14.537 1.00 31.47 120 GLU A N 1
ATOM 887 C CA . GLU A 1 120 ? -3.970 9.717 15.793 1.00 32.76 120 GLU A CA 1
ATOM 888 C C . GLU A 1 120 ? -5.202 9.622 16.705 1.00 40.64 120 GLU A C 1
ATOM 889 O O . GLU A 1 120 ? -6.266 10.170 16.401 1.00 43.06 120 GLU A O 1
ATOM 895 N N . GLN A 1 121 ? -5.044 8.915 17.823 1.00 36.35 121 GLN A N 1
ATOM 896 C CA . GLN A 1 121 ? -6.122 8.762 18.790 1.00 33.81 121 GLN A CA 1
ATOM 897 C C . GLN A 1 121 ? -5.897 9.846 19.816 1.00 25.32 121 GLN A C 1
ATOM 898 O O . GLN A 1 121 ? -4.953 9.782 20.591 1.00 32.47 121 GLN A O 1
ATOM 904 N N . GLY A 1 122 ? -6.753 10.854 19.804 1.00 27.57 122 GLY A N 1
ATOM 905 C CA . GLY A 1 122 ? -6.571 11.940 20.737 1.00 27.81 122 GLY A CA 1
ATOM 906 C C . GLY A 1 122 ? -7.662 12.212 21.743 1.00 28.58 122 GLY A C 1
ATOM 907 O O . GLY A 1 122 ? -8.800 11.766 21.635 1.00 27.67 122 GLY A O 1
ATOM 908 N N . ALA A 1 123 ? -7.274 12.968 22.751 1.00 29.80 123 ALA A N 1
ATOM 909 C CA . ALA A 1 123 ? -8.162 13.385 23.813 1.00 27.65 123 ALA A CA 1
ATOM 910 C C . ALA A 1 123 ? -8.001 14.908 23.896 1.00 32.70 123 ALA A C 1
ATOM 911 O O . ALA A 1 123 ? -6.958 15.406 24.326 1.00 37.49 123 ALA A O 1
ATOM 913 N N . PHE A 1 124 ? -9.029 15.638 23.469 1.00 25.83 124 PHE A N 1
ATOM 914 C CA . PHE A 1 124 ? -8.987 17.099 23.476 1.00 30.82 124 PHE A CA 1
ATOM 915 C C . PHE A 1 124 ? -9.676 17.630 24.720 1.00 31.36 124 PHE A C 1
ATOM 916 O O . PHE A 1 124 ? -10.812 17.262 25.024 1.00 36.49 124 PHE A O 1
ATOM 924 N N . PHE A 1 125 ? -8.973 18.520 25.416 1.00 40.66 125 PHE A N 1
ATOM 925 C CA . PHE A 1 125 ? -9.431 19.061 26.682 1.00 43.91 125 PHE A CA 1
ATOM 926 C C . PHE A 1 125 ? -10.281 20.303 26.796 1.00 54.11 125 PHE A C 1
ATOM 927 O O . PHE A 1 125 ? -10.088 21.301 26.110 1.00 53.28 125 PHE A O 1
ATOM 935 N N . ASP A 1 126 ? -11.222 20.186 27.726 1.00 57.35 126 ASP A N 1
ATOM 936 C CA . ASP A 1 126 ? -12.166 21.213 28.119 1.00 63.26 126 ASP A CA 1
ATOM 937 C C . ASP A 1 126 ? -12.599 22.196 27.055 1.00 66.17 126 ASP A C 1
ATOM 938 O O . ASP A 1 126 ? -11.934 23.202 26.808 1.00 72.92 126 ASP A O 1
ATOM 943 N N . GLY A 1 127 ? -13.745 21.894 26.450 1.00 64.13 127 GLY A N 1
ATOM 944 C CA . GLY A 1 127 ? -14.301 22.734 25.408 1.00 66.05 127 GLY A CA 1
ATOM 945 C C . GLY A 1 127 ? -13.552 22.547 24.110 1.00 64.44 127 GLY A C 1
ATOM 946 O O . GLY A 1 127 ? -14.119 22.138 23.097 1.00 64.69 127 GLY A O 1
ATOM 947 N N . VAL A 1 128 ? -12.260 22.846 24.159 1.00 61.77 128 VAL A N 1
ATOM 948 C CA . VAL A 1 128 ? -11.387 22.742 23.004 1.00 64.32 128 VAL A CA 1
ATOM 949 C C . VAL A 1 128 ? -11.582 21.490 22.151 1.00 59.35 128 VAL A C 1
ATOM 950 O O . VAL A 1 128 ? -11.507 20.368 22.640 1.00 61.33 128 VAL A O 1
ATOM 954 N N . ASP A 1 129 ? -11.858 21.706 20.869 1.00 57.43 129 ASP A N 1
ATOM 955 C CA . ASP A 1 129 ? -11.999 20.612 19.916 1.00 59.20 129 ASP A CA 1
ATOM 956 C C . ASP A 1 129 ? -11.073 20.969 18.770 1.00 55.29 129 ASP A C 1
ATOM 957 O O . ASP A 1 129 ? -11.484 21.571 17.780 1.00 53.32 129 ASP A O 1
ATOM 962 N N . SER A 1 130 ? -9.808 20.607 18.927 1.00 51.90 130 SER A N 1
ATOM 963 C CA . SER A 1 130 ? -8.799 20.886 17.925 1.00 46.36 130 SER A CA 1
ATOM 964 C C . SER A 1 130 ? -8.590 19.708 16.989 1.00 41.99 130 SER A C 1
ATOM 965 O O . SER A 1 130 ? -7.727 19.755 16.118 1.00 43.52 130 SER A O 1
ATOM 968 N N . ALA A 1 131 ? -9.383 18.655 17.155 1.00 44.78 131 ALA A N 1
ATOM 969 C CA . ALA A 1 131 ? -9.241 17.469 16.313 1.00 49.74 131 ALA A CA 1
ATOM 970 C C . ALA A 1 131 ? -9.195 17.870 14.844 1.00 51.09 131 ALA A C 1
ATOM 971 O O . ALA A 1 131 ? -8.297 17.473 14.100 1.00 43.90 131 ALA A O 1
ATOM 973 N N . LYS A 1 132 ? -10.163 18.690 14.451 1.00 50.50 132 LYS A N 1
ATOM 974 C CA . LYS A 1 132 ? -10.294 19.163 13.082 1.00 46.68 132 LYS A CA 1
ATOM 975 C C . LYS A 1 132 ? -9.041 19.903 12.644 1.00 43.95 132 LYS A C 1
ATOM 976 O O . LYS A 1 132 ? -8.419 19.540 11.627 1.00 32.62 132 LYS A O 1
ATOM 982 N N . GLY A 1 133 ? -8.673 20.927 13.421 1.00 32.49 133 GLY A N 1
ATOM 983 C CA . GLY A 1 133 ? -7.483 21.710 13.129 1.00 37.73 133 GLY A CA 1
ATOM 984 C C . GLY A 1 133 ? -6.180 20.918 13.168 1.00 41.40 133 GLY A C 1
ATOM 985 O O . GLY A 1 133 ? -5.241 21.214 12.419 1.00 44.67 133 GLY A O 1
ATOM 986 N N . ARG A 1 134 ? -6.120 19.904 14.032 1.00 38.05 134 ARG A N 1
ATOM 987 C CA . ARG A 1 134 ? -4.927 19.085 14.158 0.50 26.76 134 ARG A CA 1
ATOM 988 C C . ARG A 1 134 ? -4.775 18.136 12.975 1.00 29.63 134 ARG A C 1
ATOM 989 O O . ARG A 1 134 ? -3.656 17.920 12.504 1.00 40.98 134 ARG A O 1
ATOM 997 N N . GLU A 1 135 ? -5.869 17.570 12.471 1.00 41.61 135 GLU A N 1
ATOM 998 C CA . GLU A 1 135 ? -5.726 16.683 11.319 1.00 49.37 135 GLU A CA 1
ATOM 999 C C . GLU A 1 135 ? -5.314 17.521 10.111 1.00 54.00 135 GLU A C 1
ATOM 1000 O O . GLU A 1 135 ? -4.535 17.068 9.272 1.00 57.80 135 GLU A O 1
ATOM 1006 N N . GLU A 1 136 ? -5.845 18.742 10.034 1.00 51.75 136 GLU A N 1
ATOM 1007 C CA . GLU A 1 136 ? -5.546 19.649 8.938 1.00 59.01 136 GLU A CA 1
ATOM 1008 C C . GLU A 1 136 ? -4.045 19.887 8.851 1.00 54.87 136 GLU A C 1
ATOM 1009 O O . GLU A 1 136 ? -3.456 19.804 7.774 1.00 57.88 136 GLU A O 1
ATOM 1015 N N . GLY A 1 137 ? -3.430 20.176 9.995 1.00 56.12 137 GLY A N 1
ATOM 1016 C CA . GLY A 1 137 ? -2.002 20.432 10.030 1.00 53.09 137 GLY A CA 1
ATOM 1017 C C . GLY A 1 137 ? -1.149 19.222 9.699 1.00 49.27 137 GLY A C 1
ATOM 1018 O O . GLY A 1 137 ? -0.185 19.327 8.931 1.00 51.79 137 GLY A O 1
ATOM 1019 N N . THR A 1 138 ? -1.487 18.076 10.287 1.00 37.91 138 THR A N 1
ATOM 1020 C CA . THR A 1 138 ? -0.734 16.852 10.038 1.00 46.35 138 THR A CA 1
ATOM 1021 C C . THR A 1 138 ? -0.791 16.495 8.546 1.00 40.34 138 THR A C 1
ATOM 1022 O O . THR A 1 138 ? 0.191 16.036 7.961 1.00 37.19 138 THR A O 1
ATOM 1026 N N . ARG A 1 139 ? -1.947 16.722 7.934 1.00 43.56 139 ARG A N 1
ATOM 1027 C CA . ARG A 1 139 ? -2.119 16.431 6.522 1.00 48.05 139 ARG A CA 1
ATOM 1028 C C . ARG A 1 139 ? -1.188 17.362 5.746 1.00 49.04 139 ARG A C 1
ATOM 1029 O O . ARG A 1 139 ? -0.754 17.042 4.643 1.00 46.17 139 ARG A O 1
ATOM 1037 N N . GLY A 1 140 ? -0.876 18.507 6.346 1.00 56.57 140 GLY A N 1
ATOM 1038 C CA . GLY A 1 140 ? 0.014 19.463 5.721 1.00 55.95 140 GLY A CA 1
ATOM 1039 C C . GLY A 1 140 ? 1.466 19.088 5.927 1.00 57.24 140 GLY A C 1
ATOM 1040 O O . GLY A 1 140 ? 2.286 19.185 5.011 1.00 55.70 140 GLY A O 1
ATOM 1041 N N . LEU A 1 141 ? 1.785 18.656 7.140 1.00 55.57 141 LEU A N 1
ATOM 1042 C CA . LEU A 1 141 ? 3.135 18.246 7.475 1.00 53.24 141 LEU A CA 1
ATOM 1043 C C . LEU A 1 141 ? 3.550 17.024 6.657 1.00 48.68 141 LEU A C 1
ATOM 1044 O O . LEU A 1 141 ? 4.704 16.883 6.284 1.00 50.69 141 LEU A O 1
ATOM 1049 N N . LEU A 1 142 ? 2.598 16.140 6.383 1.00 52.29 142 LEU A N 1
ATOM 1050 C CA . LEU A 1 142 ? 2.876 14.940 5.601 1.00 59.90 142 LEU A CA 1
ATOM 1051 C C . LEU A 1 142 ? 3.075 15.329 4.148 1.00 64.89 142 LEU A C 1
ATOM 1052 O O . LEU A 1 142 ? 3.884 14.727 3.437 1.00 60.12 142 LEU A O 1
ATOM 1057 N N . GLU A 1 143 ? 2.324 16.335 3.710 1.00 67.24 143 GLU A N 1
ATOM 1058 C CA . GLU A 1 143 ? 2.439 16.834 2.347 1.00 64.44 143 GLU A CA 1
ATOM 1059 C C . GLU A 1 143 ? 3.836 17.468 2.266 1.00 56.44 143 GLU A C 1
ATOM 1060 O O . GLU A 1 143 ? 4.560 17.266 1.288 1.00 59.29 143 GLU A O 1
ATOM 1066 N N . ALA A 1 144 ? 4.214 18.203 3.315 1.00 50.48 144 ALA A N 1
ATOM 1067 C CA . ALA A 1 144 ? 5.525 18.844 3.393 1.00 48.27 144 ALA A CA 1
ATOM 1068 C C . ALA A 1 144 ? 6.629 17.792 3.370 1.00 50.14 144 ALA A C 1
ATOM 1069 O O . ALA A 1 144 ? 7.661 17.991 2.736 1.00 60.49 144 ALA A O 1
ATOM 1071 N N . LEU A 1 145 ? 6.413 16.682 4.077 1.00 56.19 145 LEU A N 1
ATOM 1072 C CA . LEU A 1 145 ? 7.384 15.589 4.106 1.00 58.10 145 LEU A CA 1
ATOM 1073 C C . LEU A 1 145 ? 7.648 15.152 2.669 1.00 58.25 145 LEU A C 1
ATOM 1074 O O . LEU A 1 145 ? 8.799 14.942 2.270 1.00 60.93 145 LEU A O 1
ATOM 1079 N N . ALA A 1 146 ? 6.564 15.030 1.902 1.00 59.59 146 ALA A N 1
ATOM 1080 C CA . ALA A 1 146 ? 6.627 14.625 0.503 1.00 53.04 146 ALA A CA 1
ATOM 1081 C C . ALA A 1 146 ? 7.734 15.370 -0.235 1.00 59.65 146 ALA A C 1
ATOM 1082 O O . ALA A 1 146 ? 8.598 14.752 -0.872 1.00 59.01 146 ALA A O 1
ATOM 1084 N N . ALA A 1 147 ? 7.714 16.695 -0.133 1.00 60.90 147 ALA A N 1
ATOM 1085 C CA . ALA A 1 147 ? 8.723 17.528 -0.789 1.00 68.46 147 ALA A CA 1
ATOM 1086 C C . ALA A 1 147 ? 10.134 17.229 -0.287 1.00 70.62 147 ALA A C 1
ATOM 1087 O O . ALA A 1 147 ? 11.091 17.264 -1.055 1.00 75.08 147 ALA A O 1
ATOM 1089 N N . GLU A 1 148 ? 10.253 16.938 1.005 1.00 77.18 148 GLU A N 1
ATOM 1090 C CA . GLU A 1 148 ? 11.540 16.634 1.617 1.00 77.61 148 GLU A CA 1
ATOM 1091 C C . GLU A 1 148 ? 12.131 15.339 1.049 1.00 78.78 148 GLU A C 1
ATOM 1092 O O . GLU A 1 148 ? 13.309 15.039 1.254 1.00 76.77 148 GLU A O 1
ATOM 1098 N N . LEU A 1 149 ? 11.307 14.575 0.334 1.00 78.05 149 LEU A N 1
ATOM 1099 C CA . LEU A 1 149 ? 11.749 13.317 -0.267 1.00 79.10 149 LEU A CA 1
ATOM 1100 C C . LEU A 1 149 ? 11.903 13.394 -1.791 1.00 81.94 149 LEU A C 1
ATOM 1101 O O . LEU A 1 149 ? 13.029 13.136 -2.281 1.00 80.28 149 LEU A O 1
ATOM 1106 N N . HIS B 1 3 ? 4.141 -5.879 14.089 1.00 63.60 3 HIS B N 1
ATOM 1107 C CA . HIS B 1 3 ? 4.173 -6.217 12.642 1.00 72.33 3 HIS B CA 1
ATOM 1108 C C . HIS B 1 3 ? 2.811 -5.921 12.001 1.00 68.36 3 HIS B C 1
ATOM 1109 O O . HIS B 1 3 ? 2.591 -6.133 10.810 1.00 68.79 3 HIS B O 1
ATOM 1116 N N . SER B 1 4 ? 1.900 -5.436 12.831 1.00 62.24 4 SER B N 1
ATOM 1117 C CA . SER B 1 4 ? 0.546 -5.103 12.426 1.00 57.06 4 SER B CA 1
ATOM 1118 C C . SER B 1 4 ? -0.126 -4.418 13.617 1.00 53.44 4 SER B C 1
ATOM 1119 O O . SER B 1 4 ? -0.026 -4.900 14.747 1.00 55.35 4 SER B O 1
ATOM 1122 N N . VAL B 1 5 ? -0.782 -3.288 13.374 1.00 40.86 5 VAL B N 1
ATOM 1123 C CA . VAL B 1 5 ? -1.447 -2.563 14.449 1.00 37.79 5 VAL B CA 1
ATOM 1124 C C . VAL B 1 5 ? -2.969 -2.550 14.305 1.00 31.89 5 VAL B C 1
ATOM 1125 O O . VAL B 1 5 ? -3.505 -2.460 13.205 1.00 35.22 5 VAL B O 1
ATOM 1129 N N . ILE B 1 6 ? -3.653 -2.637 15.435 1.00 27.58 6 ILE B N 1
ATOM 1130 C CA . ILE B 1 6 ? -5.108 -2.589 15.464 1.00 33.31 6 ILE B CA 1
ATOM 1131 C C . ILE B 1 6 ? -5.468 -1.456 16.430 1.00 37.33 6 ILE B C 1
ATOM 1132 O O . ILE B 1 6 ? -5.062 -1.467 17.589 1.00 36.21 6 ILE B O 1
ATOM 1137 N N . HIS B 1 7 ? -6.208 -0.464 15.949 1.00 29.51 7 HIS B N 1
ATOM 1138 C CA . HIS B 1 7 ? -6.603 0.641 16.806 1.00 35.45 7 HIS B CA 1
ATOM 1139 C C . HIS B 1 7 ? -8.058 0.499 17.161 1.00 43.36 7 HIS B C 1
ATOM 1140 O O . HIS B 1 7 ? -8.905 0.296 16.301 1.00 41.52 7 HIS B O 1
ATOM 1147 N N . SER B 1 8 ? -8.342 0.600 18.444 1.00 39.73 8 SER B N 1
ATOM 1148 C CA . SER B 1 8 ? -9.697 0.502 18.899 1.00 43.41 8 SER B CA 1
ATOM 1149 C C . SER B 1 8 ? -9.847 1.472 20.043 1.00 36.64 8 SER B C 1
ATOM 1150 O O . SER B 1 8 ? -8.897 1.794 20.732 1.00 36.61 8 SER B O 1
ATOM 1153 N N . THR B 1 9 ? -11.052 1.962 20.226 1.00 40.37 9 THR B N 1
ATOM 1154 C CA . THR B 1 9 ? -11.315 2.862 21.321 1.00 43.80 9 THR B CA 1
ATOM 1155 C C . THR B 1 9 ? -12.552 2.248 21.919 1.00 48.95 9 THR B C 1
ATOM 1156 O O . THR B 1 9 ? -13.508 1.944 21.204 1.00 45.76 9 THR B O 1
ATOM 1160 N N . PHE B 1 10 ? -12.522 2.004 23.215 1.00 43.59 10 PHE B N 1
ATOM 1161 C CA . PHE B 1 10 ? -13.686 1.457 23.868 1.00 46.82 10 PHE B CA 1
ATOM 1162 C C . PHE B 1 10 ? -13.876 2.287 25.118 1.00 50.74 10 PHE B C 1
ATOM 1163 O O . PHE B 1 10 ? -12.916 2.626 25.816 1.00 37.79 10 PHE B O 1
ATOM 1171 N N . THR B 1 11 ? -15.116 2.673 25.366 1.00 51.04 11 THR B N 1
ATOM 1172 C CA . THR B 1 11 ? -15.419 3.439 26.554 1.00 46.97 11 THR B CA 1
ATOM 1173 C C . THR B 1 11 ? -16.356 2.533 27.321 1.00 43.28 11 THR B C 1
ATOM 1174 O O . THR B 1 11 ? -17.292 1.980 26.742 1.00 39.28 11 THR B O 1
ATOM 1178 N N . ILE B 1 12 ? -16.077 2.341 28.602 1.00 45.89 12 ILE B N 1
ATOM 1179 C CA . ILE B 1 12 ? -16.930 1.514 29.419 1.00 51.54 12 ILE B CA 1
ATOM 1180 C C . ILE B 1 12 ? -17.318 2.424 30.561 1.00 43.07 12 ILE B C 1
ATOM 1181 O O . ILE B 1 12 ? -16.512 3.239 31.025 1.00 38.45 12 ILE B O 1
ATOM 1186 N N . GLU B 1 13 ? -18.567 2.313 30.994 1.00 48.75 13 GLU B N 1
ATOM 1187 C CA . GLU B 1 13 ? -19.067 3.142 32.079 1.00 47.42 13 GLU B CA 1
ATOM 1188 C C . GLU B 1 13 ? -19.508 2.268 33.225 1.00 48.56 13 GLU B C 1
ATOM 1189 O O . GLU B 1 13 ? -20.072 1.192 33.040 1.00 45.00 13 GLU B O 1
ATOM 1195 N N . ARG B 1 14 ? -19.252 2.750 34.423 1.00 43.25 14 ARG B N 1
ATOM 1196 C CA . ARG B 1 14 ? -19.635 2.029 35.619 1.00 44.00 14 ARG B CA 1
ATOM 1197 C C . ARG B 1 14 ? -19.801 3.105 36.664 1.00 55.07 14 ARG B C 1
ATOM 1198 O O . ARG B 1 14 ? -19.126 4.128 36.596 1.00 49.02 14 ARG B O 1
ATOM 1200 N N . THR B 1 15 ? -20.723 2.879 37.598 1.00 60.60 15 THR B N 1
ATOM 1201 C CA . THR B 1 15 ? -21.017 3.833 38.665 1.00 63.17 15 THR B CA 1
ATOM 1202 C C . THR B 1 15 ? -20.630 3.304 40.053 1.00 63.55 15 THR B C 1
ATOM 1203 O O . THR B 1 15 ? -20.517 2.089 40.256 1.00 60.66 15 THR B O 1
ATOM 1207 N N . TYR B 1 16 ? -20.426 4.225 40.994 1.00 68.14 16 TYR B N 1
ATOM 1208 C CA . TYR B 1 16 ? -20.022 3.875 42.344 1.00 67.71 16 TYR B CA 1
ATOM 1209 C C . TYR B 1 16 ? -20.725 4.736 43.383 1.00 73.91 16 TYR B C 1
ATOM 1210 O O . TYR B 1 16 ? -20.581 5.954 43.376 1.00 78.17 16 TYR B O 1
ATOM 1219 N N . PRO B 1 17 ? -21.459 4.110 44.325 1.00 79.53 17 PRO B N 1
ATOM 1220 C CA . PRO B 1 17 ? -22.155 4.884 45.357 1.00 78.10 17 PRO B CA 1
ATOM 1221 C C . PRO B 1 17 ? -21.175 5.700 46.206 1.00 77.68 17 PRO B C 1
ATOM 1222 O O . PRO B 1 17 ? -21.577 6.657 46.867 1.00 83.73 17 PRO B O 1
ATOM 1226 N N . GLN B 1 18 ? -19.901 5.314 46.201 1.00 69.24 18 GLN B N 1
ATOM 1227 C CA . GLN B 1 18 ? -18.918 6.070 46.943 1.00 70.42 18 GLN B CA 1
ATOM 1228 C C . GLN B 1 18 ? -18.798 7.401 46.234 1.00 73.56 18 GLN B C 1
ATOM 1229 O O . GLN B 1 18 ? -19.136 7.525 45.060 1.00 70.19 18 GLN B O 1
ATOM 1235 N N . SER B 1 19 ? -18.304 8.391 46.959 1.00 71.96 19 SER B N 1
ATOM 1236 C CA . SER B 1 19 ? -18.132 9.732 46.434 1.00 69.47 19 SER B CA 1
ATOM 1237 C C . SER B 1 19 ? -16.983 9.827 45.422 1.00 70.04 19 SER B C 1
ATOM 1238 O O . SER B 1 19 ? -16.064 9.005 45.422 1.00 73.13 19 SER B O 1
ATOM 1241 N N . PRO B 1 20 ? -17.038 10.830 44.528 1.00 69.91 20 PRO B N 1
ATOM 1242 C CA . PRO B 1 20 ? -16.011 11.057 43.503 1.00 67.63 20 PRO B CA 1
ATOM 1243 C C . PRO B 1 20 ? -14.571 11.222 44.028 1.00 65.68 20 PRO B C 1
ATOM 1244 O O . PRO B 1 20 ? -13.635 10.695 43.424 1.00 59.70 20 PRO B O 1
ATOM 1248 N N . ASP B 1 21 ? -14.389 11.942 45.136 1.00 64.37 21 ASP B N 1
ATOM 1249 C CA . ASP B 1 21 ? -13.050 12.133 45.708 1.00 58.69 21 ASP B CA 1
ATOM 1250 C C . ASP B 1 21 ? -12.440 10.789 46.073 1.00 63.18 21 ASP B C 1
ATOM 1251 O O . ASP B 1 21 ? -11.239 10.566 45.891 1.00 66.72 21 ASP B O 1
ATOM 1253 N N . ARG B 1 22 ? -13.281 9.900 46.589 1.00 56.20 22 ARG B N 1
ATOM 1254 C CA . ARG B 1 22 ? -12.843 8.573 46.978 1.00 59.65 22 ARG B CA 1
ATOM 1255 C C . ARG B 1 22 ? -12.486 7.780 45.724 1.00 60.86 22 ARG B C 1
ATOM 1256 O O . ARG B 1 22 ? -11.448 7.118 45.673 1.00 56.68 22 ARG B O 1
ATOM 1264 N N . VAL B 1 23 ? -13.348 7.861 44.712 1.00 62.36 23 VAL B N 1
ATOM 1265 C CA . VAL B 1 23 ? -13.123 7.176 43.439 1.00 64.06 23 VAL B CA 1
ATOM 1266 C C . VAL B 1 23 ? -11.759 7.594 42.888 1.00 64.66 23 VAL B C 1
ATOM 1267 O O . VAL B 1 23 ? -10.966 6.759 42.462 1.00 72.29 23 VAL B O 1
ATOM 1271 N N . PHE B 1 24 ? -11.492 8.897 42.922 1.00 67.16 24 PHE B N 1
ATOM 1272 C CA . PHE B 1 24 ? -10.240 9.464 42.431 1.00 63.49 24 PHE B CA 1
ATOM 1273 C C . PHE B 1 24 ? -9.068 9.008 43.297 1.00 60.30 24 PHE B C 1
ATOM 1274 O O . PHE B 1 24 ? -7.945 8.845 42.810 1.00 60.43 24 PHE B O 1
ATOM 1282 N N . HIS B 1 25 ? -9.332 8.808 44.584 1.00 59.72 25 HIS B N 1
ATOM 1283 C CA . HIS B 1 25 ? -8.299 8.381 45.518 1.00 62.13 25 HIS B CA 1
ATOM 1284 C C . HIS B 1 25 ? -7.697 7.031 45.110 1.00 58.83 25 HIS B C 1
ATOM 1285 O O . HIS B 1 25 ? -6.509 6.767 45.333 1.00 54.22 25 HIS B O 1
ATOM 1292 N N . ALA B 1 26 ? -8.535 6.192 44.498 1.00 58.03 26 ALA B N 1
ATOM 1293 C CA . ALA B 1 26 ? -8.160 4.847 44.039 1.00 57.57 26 ALA B CA 1
ATOM 1294 C C . ALA B 1 26 ? -7.207 4.844 42.834 1.00 62.77 26 ALA B C 1
ATOM 1295 O O . ALA B 1 26 ? -6.672 3.799 42.452 1.00 63.26 26 ALA B O 1
ATOM 1297 N N . PHE B 1 27 ? -7.010 6.015 42.236 1.00 59.68 27 PHE B N 1
ATOM 1298 C CA . PHE B 1 27 ? -6.125 6.162 41.089 1.00 54.23 27 PHE B CA 1
ATOM 1299 C C . PHE B 1 27 ? -4.990 7.111 41.440 1.00 53.58 27 PHE B C 1
ATOM 1300 O O . PHE B 1 27 ? -4.036 7.249 40.678 1.00 63.73 27 PHE B O 1
ATOM 1308 N N . ALA B 1 28 ? -5.087 7.763 42.591 1.00 54.34 28 ALA B N 1
ATOM 1309 C CA . ALA B 1 28 ? -4.069 8.721 42.991 1.00 57.37 28 ALA B CA 1
ATOM 1310 C C . ALA B 1 28 ? -3.025 8.219 43.995 1.00 60.90 28 ALA B C 1
ATOM 1311 O O . ALA B 1 28 ? -1.823 8.311 43.747 1.00 63.81 28 ALA B O 1
ATOM 1313 N N . ASP B 1 29 ? -3.496 7.700 45.127 1.00 66.06 29 ASP B N 1
ATOM 1314 C CA . ASP B 1 29 ? -2.631 7.203 46.200 1.00 69.69 29 ASP B CA 1
ATOM 1315 C C . ASP B 1 29 ? -1.725 6.032 45.819 1.00 68.73 29 ASP B C 1
ATOM 1316 O O . ASP B 1 29 ? -2.193 5.000 45.321 1.00 67.27 29 ASP B O 1
ATOM 1321 N N . LYS B 1 30 ? -0.429 6.188 46.091 1.00 62.44 30 LYS B N 1
ATOM 1322 C CA . LYS B 1 30 ? 0.554 5.153 45.774 1.00 63.03 30 LYS B CA 1
ATOM 1323 C C . LYS B 1 30 ? 0.258 3.803 46.421 1.00 58.11 30 LYS B C 1
ATOM 1324 O O . LYS B 1 30 ? 0.267 2.772 45.755 1.00 61.16 30 LYS B O 1
ATOM 1330 N N . ALA B 1 31 ? 0.000 3.808 47.721 1.00 60.33 31 ALA B N 1
ATOM 1331 C CA . ALA B 1 31 ? -0.285 2.572 48.436 1.00 52.64 31 ALA B CA 1
ATOM 1332 C C . ALA B 1 31 ? -1.594 1.951 47.980 1.00 53.86 31 ALA B C 1
ATOM 1333 O O . ALA B 1 31 ? -1.655 0.761 47.676 1.00 49.99 31 ALA B O 1
ATOM 1335 N N . THR B 1 32 ? -2.640 2.767 47.932 1.00 55.87 32 THR B N 1
ATOM 1336 C CA . THR B 1 32 ? -3.959 2.304 47.518 1.00 56.83 32 THR B CA 1
ATOM 1337 C C . THR B 1 32 ? -3.910 1.594 46.160 1.00 60.15 32 THR B C 1
ATOM 1338 O O . THR B 1 32 ? -4.642 0.626 45.930 1.00 53.32 32 THR B O 1
ATOM 1342 N N . VAL B 1 33 ? -3.038 2.069 45.274 1.00 59.10 33 VAL B N 1
ATOM 1343 C CA . VAL B 1 33 ? -2.917 1.480 43.953 1.00 61.48 33 VAL B CA 1
ATOM 1344 C C . VAL B 1 33 ? -2.120 0.180 43.977 1.00 66.27 33 VAL B C 1
ATOM 1345 O O . VAL B 1 33 ? -2.282 -0.664 43.096 1.00 65.68 33 VAL B O 1
ATOM 1349 N N . ARG B 1 34 ? -1.257 0.006 44.975 1.00 71.08 34 ARG B N 1
ATOM 1350 C CA . ARG B 1 34 ? -0.486 -1.229 45.045 1.00 71.27 34 ARG B CA 1
ATOM 1351 C C . ARG B 1 34 ? -1.367 -2.412 45.446 1.00 74.40 34 ARG B C 1
ATOM 1352 O O . ARG B 1 34 ? -1.180 -3.519 44.933 1.00 71.41 34 ARG B O 1
ATOM 1360 N N . ARG B 1 35 ? -2.314 -2.187 46.362 1.00 73.29 35 ARG B N 1
ATOM 1361 C CA . ARG B 1 35 ? -3.217 -3.256 46.787 1.00 75.07 35 ARG B CA 1
ATOM 1362 C C . ARG B 1 35 ? -3.809 -3.868 45.538 1.00 81.09 35 ARG B C 1
ATOM 1363 O O . ARG B 1 35 ? -3.726 -5.072 45.326 1.00 89.66 35 ARG B O 1
ATOM 1371 N N . TRP B 1 36 ? -4.423 -3.024 44.718 1.00 76.67 36 TRP B N 1
ATOM 1372 C CA . TRP B 1 36 ? -4.991 -3.469 43.458 1.00 70.62 36 TRP B CA 1
ATOM 1373 C C . TRP B 1 36 ? -4.118 -2.862 42.361 1.00 69.94 36 TRP B C 1
ATOM 1374 O O . TRP B 1 36 ? -4.157 -1.663 42.119 1.00 68.52 36 TRP B O 1
ATOM 1385 N N . ARG B 1 37 ? -3.292 -3.689 41.730 1.00 74.44 37 ARG B N 1
ATOM 1386 C CA . ARG B 1 37 ? -2.399 -3.203 40.692 1.00 73.96 37 ARG B CA 1
ATOM 1387 C C . ARG B 1 37 ? -3.164 -2.485 39.589 1.00 76.10 37 ARG B C 1
ATOM 1388 O O . ARG B 1 37 ? -3.659 -3.122 38.658 1.00 79.63 37 ARG B O 1
ATOM 1390 N N . VAL B 1 38 ? -3.266 -1.160 39.718 1.00 70.73 38 VAL B N 1
ATOM 1391 C CA . VAL B 1 38 ? -3.955 -0.306 38.750 1.00 66.02 38 VAL B CA 1
ATOM 1392 C C . VAL B 1 38 ? -5.065 -1.036 37.995 1.00 68.07 38 VAL B C 1
ATOM 1393 O O . VAL B 1 38 ? -5.881 -1.735 38.593 1.00 65.09 38 VAL B O 1
ATOM 1397 N N . PHE B 1 43 ? 3.712 -14.284 42.081 1.00 40.39 43 PHE B N 1
ATOM 1398 C CA . PHE B 1 43 ? 3.359 -12.890 41.863 1.00 49.57 43 PHE B CA 1
ATOM 1399 C C . PHE B 1 43 ? 4.337 -11.941 42.539 1.00 50.42 43 PHE B C 1
ATOM 1400 O O . PHE B 1 43 ? 3.947 -11.170 43.406 1.00 49.17 43 PHE B O 1
ATOM 1402 N N . THR B 1 44 ? 5.606 -11.990 42.152 1.00 56.51 44 THR B N 1
ATOM 1403 C CA . THR B 1 44 ? 6.599 -11.092 42.743 1.00 63.48 44 THR B CA 1
ATOM 1404 C C . THR B 1 44 ? 6.697 -9.782 41.937 1.00 65.86 44 THR B C 1
ATOM 1405 O O . THR B 1 44 ? 6.436 -9.766 40.736 1.00 66.17 44 THR B O 1
ATOM 1409 N N . VAL B 1 45 ? 7.082 -8.694 42.601 1.00 65.90 45 VAL B N 1
ATOM 1410 C CA . VAL B 1 45 ? 7.168 -7.389 41.952 1.00 59.76 45 VAL B CA 1
ATOM 1411 C C . VAL B 1 45 ? 8.524 -6.687 42.025 1.00 63.06 45 VAL B C 1
ATOM 1412 O O . VAL B 1 45 ? 8.753 -5.855 42.909 1.00 68.45 45 VAL B O 1
ATOM 1416 N N . ALA B 1 46 ? 9.421 -7.004 41.098 1.00 57.17 46 ALA B N 1
ATOM 1417 C CA . ALA B 1 46 ? 10.727 -6.350 41.080 1.00 65.74 46 ALA B CA 1
ATOM 1418 C C . ALA B 1 46 ? 11.083 -4.882 41.309 1.00 69.49 46 ALA B C 1
ATOM 1419 O O . ALA B 1 46 ? 11.735 -4.555 42.295 1.00 80.76 46 ALA B O 1
ATOM 1421 N N . GLU B 1 47 ? 10.664 -4.004 40.402 1.00 63.29 47 GLU B N 1
ATOM 1422 C CA . GLU B 1 47 ? 10.954 -2.570 40.504 1.00 62.36 47 GLU B CA 1
ATOM 1423 C C . GLU B 1 47 ? 9.514 -2.063 40.382 1.00 53.92 47 GLU B C 1
ATOM 1424 O O . GLU B 1 47 ? 8.650 -2.707 39.795 1.00 54.20 47 GLU B O 1
ATOM 1430 N N . PHE B 1 48 ? 9.273 -0.894 40.961 1.00 46.91 48 PHE B N 1
ATOM 1431 C CA . PHE B 1 48 ? 7.962 -0.250 40.922 1.00 49.09 48 PHE B CA 1
ATOM 1432 C C . PHE B 1 48 ? 8.110 1.234 41.299 1.00 50.52 48 PHE B C 1
ATOM 1433 O O . PHE B 1 48 ? 8.613 1.565 42.369 1.00 57.49 48 PHE B O 1
ATOM 1441 N N . SER B 1 49 ? 7.669 2.120 40.415 1.00 45.62 49 SER B N 1
ATOM 1442 C CA . SER B 1 49 ? 7.754 3.548 40.663 1.00 40.31 49 SER B CA 1
ATOM 1443 C C . SER B 1 49 ? 6.422 4.231 40.431 1.00 48.29 49 SER B C 1
ATOM 1444 O O . SER B 1 49 ? 5.627 3.804 39.597 1.00 46.08 49 SER B O 1
ATOM 1447 N N . PHE B 1 50 ? 6.191 5.304 41.175 1.00 53.80 50 PHE B N 1
ATOM 1448 C CA . PHE B 1 50 ? 4.962 6.071 41.046 1.00 56.79 50 PHE B CA 1
ATOM 1449 C C . PHE B 1 50 ? 5.286 7.531 41.332 1.00 58.93 50 PHE B C 1
ATOM 1450 O O . PHE B 1 50 ? 6.035 7.845 42.266 1.00 56.54 50 PHE B O 1
ATOM 1458 N N . ASP B 1 51 ? 4.724 8.411 40.511 1.00 61.06 51 ASP B N 1
ATOM 1459 C CA . ASP B 1 51 ? 4.911 9.850 40.638 1.00 57.75 51 ASP B CA 1
ATOM 1460 C C . ASP B 1 51 ? 3.639 10.466 40.068 1.00 56.86 51 ASP B C 1
ATOM 1461 O O . ASP B 1 51 ? 3.607 10.824 38.893 1.00 60.34 51 ASP B O 1
ATOM 1466 N N . PHE B 1 52 ? 2.596 10.578 40.892 1.00 56.17 52 PHE B N 1
ATOM 1467 C CA . PHE B 1 52 ? 1.322 11.102 40.415 1.00 58.07 52 PHE B CA 1
ATOM 1468 C C . PHE B 1 52 ? 1.301 12.577 40.050 1.00 58.91 52 PHE B C 1
ATOM 1469 O O . PHE B 1 52 ? 0.705 13.396 40.753 1.00 59.35 52 PHE B O 1
ATOM 1477 N N . ARG B 1 53 ? 1.933 12.908 38.930 1.00 50.83 53 ARG B N 1
ATOM 1478 C CA . ARG B 1 53 ? 1.973 14.279 38.451 1.00 43.23 53 ARG B CA 1
ATOM 1479 C C . ARG B 1 53 ? 2.131 14.244 36.947 1.00 38.39 53 ARG B C 1
ATOM 1480 O O . ARG B 1 53 ? 2.367 13.191 36.377 1.00 32.02 53 ARG B O 1
ATOM 1488 N N . VAL B 1 54 ? 1.992 15.392 36.304 1.00 33.30 54 VAL B N 1
ATOM 1489 C CA . VAL B 1 54 ? 2.146 15.451 34.867 1.00 34.73 54 VAL B CA 1
ATOM 1490 C C . VAL B 1 54 ? 3.632 15.339 34.560 1.00 30.44 54 VAL B C 1
ATOM 1491 O O . VAL B 1 54 ? 4.444 16.032 35.166 1.00 40.84 54 VAL B O 1
ATOM 1495 N N . GLY B 1 55 ? 3.985 14.457 33.626 1.00 39.29 55 GLY B N 1
ATOM 1496 C CA . GLY B 1 55 ? 5.381 14.250 33.284 1.00 40.67 55 GLY B CA 1
ATOM 1497 C C . GLY B 1 55 ? 5.944 13.165 34.180 1.00 43.65 55 GLY B C 1
ATOM 1498 O O . GLY B 1 55 ? 7.084 12.742 34.039 1.00 49.06 55 GLY B O 1
ATOM 1499 N N . GLY B 1 56 ? 5.115 12.719 35.116 1.00 40.42 56 GLY B N 1
ATOM 1500 C CA . GLY B 1 56 ? 5.497 11.675 36.048 1.00 44.08 56 GLY B CA 1
ATOM 1501 C C . GLY B 1 56 ? 5.254 10.290 35.486 1.00 46.31 56 GLY B C 1
ATOM 1502 O O . GLY B 1 56 ? 4.353 10.080 34.679 1.00 42.89 56 GLY B O 1
ATOM 1503 N N . GLY B 1 57 ? 6.062 9.336 35.925 1.00 55.07 57 GLY B N 1
ATOM 1504 C CA . GLY B 1 57 ? 5.913 7.986 35.428 1.00 59.63 57 GLY B CA 1
ATOM 1505 C C . GLY B 1 57 ? 5.309 6.992 36.398 1.00 56.91 57 GLY B C 1
ATOM 1506 O O . GLY B 1 57 ? 4.896 7.346 37.503 1.00 55.16 57 GLY B O 1
ATOM 1507 N N . GLU B 1 58 ? 5.247 5.739 35.956 1.00 50.71 58 GLU B N 1
ATOM 1508 C CA . GLU B 1 58 ? 4.721 4.640 36.753 1.00 48.60 58 GLU B CA 1
ATOM 1509 C C . GLU B 1 58 ? 5.319 3.333 36.240 1.00 47.23 58 GLU B C 1
ATOM 1510 O O . GLU B 1 58 ? 4.606 2.473 35.746 1.00 61.99 58 GLU B O 1
ATOM 1516 N N . VAL B 1 59 ? 6.630 3.180 36.347 1.00 39.51 59 VAL B N 1
ATOM 1517 C CA . VAL B 1 59 ? 7.247 1.950 35.889 1.00 39.55 59 VAL B CA 1
ATOM 1518 C C . VAL B 1 59 ? 6.838 0.797 36.791 1.00 44.09 59 VAL B C 1
ATOM 1519 O O . VAL B 1 59 ? 6.633 0.962 37.980 1.00 38.22 59 VAL B O 1
ATOM 1523 N N . SER B 1 60 ? 6.717 -0.382 36.205 1.00 50.96 60 SER B N 1
ATOM 1524 C CA . SER B 1 60 ? 6.287 -1.550 36.953 1.00 54.33 60 SER B CA 1
ATOM 1525 C C . SER B 1 60 ? 6.717 -2.888 36.317 1.00 56.52 60 SER B C 1
ATOM 1526 O O . SER B 1 60 ? 6.217 -3.260 35.258 1.00 53.56 60 SER B O 1
ATOM 1529 N N . ARG B 1 61 ? 7.648 -3.592 36.974 1.00 53.00 61 ARG B N 1
ATOM 1530 C CA . ARG B 1 61 ? 8.159 -4.900 36.526 1.00 45.17 61 ARG B CA 1
ATOM 1531 C C . ARG B 1 61 ? 7.616 -6.010 37.437 1.00 50.05 61 ARG B C 1
ATOM 1532 O O . ARG B 1 61 ? 7.685 -5.908 38.662 1.00 47.23 61 ARG B O 1
ATOM 1540 N N . PHE B 1 62 ? 7.082 -7.076 36.852 1.00 48.91 62 PHE B N 1
ATOM 1541 C CA . PHE B 1 62 ? 6.558 -8.175 37.662 1.00 46.82 62 PHE B CA 1
ATOM 1542 C C . PHE B 1 62 ? 6.330 -9.448 36.850 1.00 54.27 62 PHE B C 1
ATOM 1543 O O . PHE B 1 62 ? 6.334 -9.430 35.617 1.00 50.05 62 PHE B O 1
ATOM 1551 N N . SER B 1 63 ? 6.131 -10.553 37.556 1.00 56.45 63 SER B N 1
ATOM 1552 C CA . SER B 1 63 ? 5.914 -11.841 36.923 1.00 56.59 63 SER B CA 1
ATOM 1553 C C . SER B 1 63 ? 4.884 -12.600 37.718 1.00 52.40 63 SER B C 1
ATOM 1554 O O . SER B 1 63 ? 4.560 -12.218 38.830 1.00 60.38 63 SER B O 1
ATOM 1557 N N . TYR B 1 64 ? 4.363 -13.674 37.146 1.00 55.75 64 TYR B N 1
ATOM 1558 C CA . TYR B 1 64 ? 3.382 -14.492 37.846 1.00 52.90 64 TYR B CA 1
ATOM 1559 C C . TYR B 1 64 ? 3.923 -15.907 37.995 1.00 49.79 64 TYR B C 1
ATOM 1560 O O . TYR B 1 64 ? 4.271 -16.547 37.002 1.00 38.99 64 TYR B O 1
ATOM 1569 N N . GLY B 1 65 ? 4.000 -16.372 39.242 1.00 51.88 65 GLY B N 1
ATOM 1570 C CA . GLY B 1 65 ? 4.496 -17.703 39.529 1.00 46.13 65 GLY B CA 1
ATOM 1571 C C . GLY B 1 65 ? 5.739 -18.089 38.748 1.00 34.03 65 GLY B C 1
ATOM 1572 O O . GLY B 1 65 ? 5.779 -19.140 38.100 1.00 47.73 65 GLY B O 1
ATOM 1573 N N . GLY B 1 66 ? 6.758 -17.237 38.793 1.00 48.59 66 GLY B N 1
ATOM 1574 C CA . GLY B 1 66 ? 7.998 -17.534 38.085 1.00 40.98 66 GLY B CA 1
ATOM 1575 C C . GLY B 1 66 ? 7.905 -17.414 36.572 1.00 37.72 66 GLY B C 1
ATOM 1576 O O . GLY B 1 66 ? 8.858 -17.710 35.849 1.00 34.98 66 GLY B O 1
ATOM 1577 N N . GLY B 1 67 ? 6.751 -16.982 36.083 1.00 46.44 67 GLY B N 1
ATOM 1578 C CA . GLY B 1 67 ? 6.588 -16.837 34.652 1.00 41.01 67 GLY B CA 1
ATOM 1579 C C . GLY B 1 67 ? 7.400 -15.688 34.088 1.00 42.40 67 GLY B C 1
ATOM 1580 O O . GLY B 1 67 ? 8.238 -15.121 34.789 1.00 39.30 67 GLY B O 1
ATOM 1581 N N . PRO B 1 68 ? 7.183 -15.332 32.808 1.00 40.67 68 PRO B N 1
ATOM 1582 C CA . PRO B 1 68 ? 7.932 -14.223 32.199 1.00 41.56 68 PRO B CA 1
ATOM 1583 C C . PRO B 1 68 ? 7.512 -12.917 32.867 1.00 31.97 68 PRO B C 1
ATOM 1584 O O . PRO B 1 68 ? 6.444 -12.843 33.473 1.00 26.56 68 PRO B O 1
ATOM 1588 N N . GLU B 1 69 ? 8.338 -11.883 32.772 1.00 32.61 69 GLU B N 1
ATOM 1589 C CA . GLU B 1 69 ? 7.960 -10.635 33.415 1.00 39.72 69 GLU B CA 1
ATOM 1590 C C . GLU B 1 69 ? 7.188 -9.681 32.526 1.00 41.64 69 GLU B C 1
ATOM 1591 O O . GLU B 1 69 ? 7.496 -9.499 31.340 1.00 37.18 69 GLU B O 1
ATOM 1597 N N . VAL B 1 70 ? 6.172 -9.078 33.134 1.00 40.10 70 VAL B N 1
ATOM 1598 C CA . VAL B 1 70 ? 5.326 -8.101 32.479 1.00 42.42 70 VAL B CA 1
ATOM 1599 C C . VAL B 1 70 ? 5.852 -6.715 32.875 1.00 39.35 70 VAL B C 1
ATOM 1600 O O . VAL B 1 70 ? 5.892 -6.380 34.050 1.00 41.03 70 VAL B O 1
ATOM 1604 N N . ARG B 1 71 ? 6.277 -5.943 31.876 1.00 25.93 71 ARG B N 1
ATOM 1605 C CA . ARG B 1 71 ? 6.801 -4.584 32.047 1.00 28.42 71 ARG B CA 1
ATOM 1606 C C . ARG B 1 71 ? 5.709 -3.568 31.670 1.00 30.69 71 ARG B C 1
ATOM 1607 O O . ARG B 1 71 ? 5.166 -3.612 30.557 1.00 31.96 71 ARG B O 1
ATOM 1615 N N . LEU B 1 72 ? 5.409 -2.662 32.604 1.00 30.23 72 LEU B N 1
ATOM 1616 C CA . LEU B 1 72 ? 4.384 -1.629 32.422 1.00 21.12 72 LEU B CA 1
ATOM 1617 C C . LEU B 1 72 ? 5.007 -0.241 32.586 1.00 31.31 72 LEU B C 1
ATOM 1618 O O . LEU B 1 72 ? 5.598 0.052 33.608 1.00 38.41 72 LEU B O 1
ATOM 1623 N N . ASP B 1 73 ? 4.894 0.607 31.572 1.00 23.73 73 ASP B N 1
ATOM 1624 C CA . ASP B 1 73 ? 5.429 1.960 31.654 1.00 29.49 73 ASP B CA 1
ATOM 1625 C C . ASP B 1 73 ? 4.327 2.913 31.279 1.00 23.77 73 ASP B C 1
ATOM 1626 O O . ASP B 1 73 ? 3.801 2.839 30.184 1.00 22.97 73 ASP B O 1
ATOM 1631 N N . ALA B 1 74 ? 3.964 3.791 32.204 1.00 32.56 74 ALA B N 1
ATOM 1632 C CA . ALA B 1 74 ? 2.900 4.751 31.950 1.00 21.54 74 ALA B CA 1
ATOM 1633 C C . ALA B 1 74 ? 3.414 6.156 32.2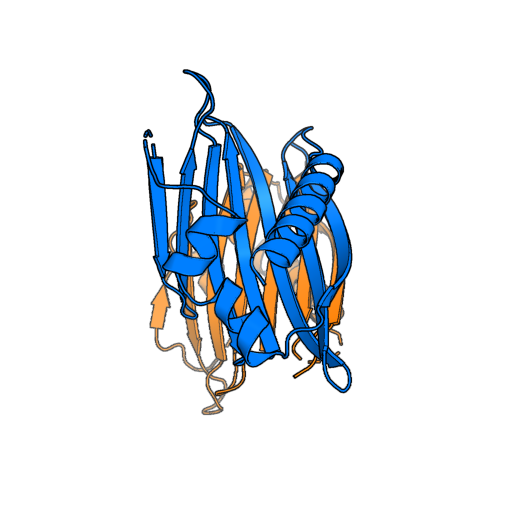27 1.00 22.27 74 ALA B C 1
ATOM 1634 O O . ALA B 1 74 ? 4.352 6.334 33.007 1.00 24.76 74 ALA B O 1
ATOM 1636 N N . GLN B 1 75 ? 2.838 7.147 31.558 1.00 19.13 75 GLN B N 1
ATOM 1637 C CA . GLN B 1 75 ? 3.233 8.523 31.802 0.50 25.55 75 GLN B CA 1
ATOM 1638 C C . GLN B 1 75 ? 1.966 9.383 31.863 1.00 32.95 75 GLN B C 1
ATOM 1639 O O . GLN B 1 75 ? 1.148 9.379 30.943 1.00 35.63 75 GLN B O 1
ATOM 1645 N N . PHE B 1 76 ? 1.790 10.099 32.967 1.00 29.51 76 PHE B N 1
ATOM 1646 C CA . PHE B 1 76 ? 0.614 10.947 33.136 1.00 30.15 76 PHE B CA 1
ATOM 1647 C C . PHE B 1 76 ? 0.663 12.174 32.218 1.00 24.77 76 PHE B C 1
ATOM 1648 O O . PHE B 1 76 ? 1.612 12.964 32.262 1.00 27.06 76 PHE B O 1
ATOM 1656 N N . GLN B 1 77 ? -0.365 12.288 31.375 1.00 26.68 77 GLN B N 1
ATOM 1657 C CA . GLN B 1 77 ? -0.498 13.374 30.416 1.00 32.06 77 GLN B CA 1
ATOM 1658 C C . GLN B 1 77 ? -1.262 14.581 30.970 1.00 39.90 77 GLN B C 1
ATOM 1659 O O . GLN B 1 77 ? -0.808 15.711 30.845 1.00 46.85 77 GLN B O 1
ATOM 1665 N N . ASP B 1 78 ? -2.417 14.321 31.582 1.00 37.56 78 ASP B N 1
ATOM 1666 C CA . ASP B 1 78 ? -3.265 15.373 32.129 1.00 43.62 78 ASP B CA 1
ATOM 1667 C C . ASP B 1 78 ? -3.923 14.969 33.452 1.00 45.82 78 ASP B C 1
ATOM 1668 O O . ASP B 1 78 ? -4.532 13.902 33.538 1.00 50.25 78 ASP B O 1
ATOM 1673 N N . ILE B 1 79 ? -3.823 15.827 34.471 1.00 46.83 79 ILE B N 1
ATOM 1674 C CA . ILE B 1 79 ? -4.435 15.550 35.782 1.00 52.45 79 ILE B CA 1
ATOM 1675 C C . ILE B 1 79 ? -5.397 16.651 36.259 1.00 46.48 79 ILE B C 1
ATOM 1676 O O . ILE B 1 79 ? -5.002 17.804 36.430 1.00 40.12 79 ILE B O 1
ATOM 1681 N N . VAL B 1 80 ? -6.658 16.290 36.488 1.00 49.25 80 VAL B N 1
ATOM 1682 C CA . VAL B 1 80 ? -7.656 17.250 36.993 1.00 49.23 80 VAL B CA 1
ATOM 1683 C C . VAL B 1 80 ? -8.141 16.757 38.361 1.00 53.84 80 VAL B C 1
ATOM 1684 O O . VAL B 1 80 ? -9.022 15.887 38.434 1.00 45.93 80 VAL B O 1
ATOM 1688 N N . PRO B 1 81 ? -7.589 17.316 39.459 1.00 47.58 81 PRO B N 1
ATOM 1689 C CA . PRO B 1 81 ? -7.951 16.931 40.829 1.00 47.82 81 PRO B CA 1
ATOM 1690 C C . PRO B 1 81 ? -9.401 16.511 41.063 1.00 52.27 81 PRO B C 1
ATOM 1691 O O . PRO B 1 81 ? -10.325 17.314 40.945 1.00 59.19 81 PRO B O 1
ATOM 1695 N N . ASP B 1 82 ? -9.576 15.232 41.384 1.00 56.44 82 ASP B N 1
ATOM 1696 C CA . ASP B 1 82 ? -10.886 14.638 41.672 1.00 60.61 82 ASP B CA 1
ATOM 1697 C C . ASP B 1 82 ? -11.843 14.565 40.486 1.00 60.18 82 ASP B C 1
ATOM 1698 O O . ASP B 1 82 ? -13.020 14.234 40.646 1.00 54.67 82 ASP B O 1
ATOM 1703 N N . GLN B 1 83 ? -11.334 14.850 39.292 1.00 59.15 83 GLN B N 1
ATOM 1704 C CA . GLN B 1 83 ? -12.170 14.821 38.100 1.00 53.93 83 GLN B CA 1
ATOM 1705 C C . GLN B 1 83 ? -11.610 14.023 36.920 1.00 51.08 83 GLN B C 1
ATOM 1706 O O . GLN B 1 83 ? -12.302 13.162 36.341 1.00 40.39 83 GLN B O 1
ATOM 1712 N N . ARG B 1 84 ? -10.356 14.304 36.567 1.00 49.90 84 ARG B N 1
ATOM 1713 C CA . ARG B 1 84 ? -9.750 13.653 35.412 1.00 43.39 84 ARG B CA 1
ATOM 1714 C C . ARG B 1 84 ? -8.319 13.159 35.529 1.00 43.05 84 ARG B C 1
ATOM 1715 O O . ARG B 1 84 ? -7.447 13.825 36.085 1.00 35.69 84 ARG B O 1
ATOM 1723 N N . ILE B 1 85 ? -8.092 11.974 34.976 1.00 37.22 85 ILE B N 1
ATOM 1724 C CA . ILE B 1 85 ? -6.764 11.365 34.947 1.00 47.23 85 ILE B CA 1
ATOM 1725 C C . ILE B 1 85 ? -6.493 10.842 33.543 1.00 36.36 85 ILE B C 1
ATOM 1726 O O . ILE B 1 85 ? -7.207 9.976 33.046 1.00 42.13 85 ILE B O 1
ATOM 1731 N N . VAL B 1 86 ? -5.489 11.409 32.890 1.00 41.29 86 VAL B N 1
ATOM 1732 C CA . VAL B 1 86 ? -5.135 10.993 31.538 1.00 37.29 86 VAL B CA 1
ATOM 1733 C C . VAL B 1 86 ? -3.702 10.509 31.568 1.00 38.71 86 VAL B C 1
ATOM 1734 O O . VAL B 1 86 ? -2.806 11.207 32.047 1.00 30.86 86 VAL B O 1
ATOM 1738 N N . PHE B 1 87 ? -3.486 9.298 31.082 1.00 30.83 87 PHE B N 1
ATOM 1739 C CA . PHE B 1 87 ? -2.139 8.755 31.039 1.00 26.05 87 PHE B CA 1
ATOM 1740 C C . PHE B 1 87 ? -1.970 7.831 29.851 1.00 25.41 87 PHE B C 1
ATOM 1741 O O . PHE B 1 87 ? -2.937 7.268 29.323 1.00 24.44 87 PHE B O 1
ATOM 1749 N N . SER B 1 88 ? -0.730 7.720 29.401 1.00 20.11 88 SER B N 1
ATOM 1750 C CA . SER B 1 88 ? -0.423 6.842 28.293 1.00 23.13 88 SER B CA 1
ATOM 1751 C C . SER B 1 88 ? 0.312 5.708 28.988 1.00 29.88 88 SER B C 1
ATOM 1752 O O . SER B 1 88 ? 0.733 5.843 30.149 1.00 25.04 88 SER B O 1
ATOM 1755 N N . TYR B 1 89 ? 0.429 4.578 28.305 1.00 24.74 89 TYR B N 1
ATOM 1756 C CA . TYR B 1 89 ? 1.137 3.454 28.866 1.00 27.67 89 TYR B CA 1
ATOM 1757 C C . TYR B 1 89 ? 1.365 2.369 27.826 1.00 29.39 89 TYR B C 1
ATOM 1758 O O . TYR B 1 89 ? 0.661 2.278 26.820 1.00 27.06 89 TYR B O 1
ATOM 1767 N N . ARG B 1 90 ? 2.381 1.560 28.077 1.00 25.90 90 ARG B N 1
ATOM 1768 C CA . ARG B 1 90 ? 2.717 0.484 27.195 1.00 32.63 90 ARG B CA 1
ATOM 1769 C C . ARG B 1 90 ? 2.932 -0.743 28.050 1.00 33.04 90 ARG B C 1
ATOM 1770 O O . ARG B 1 90 ? 3.349 -0.656 29.190 1.00 28.83 90 ARG B O 1
ATOM 1778 N N . MET B 1 91 ? 2.608 -1.890 27.489 1.00 34.30 91 MET B N 1
ATOM 1779 C CA . MET B 1 91 ? 2.754 -3.132 28.193 1.00 28.16 91 MET B CA 1
ATOM 1780 C C . MET B 1 91 ? 3.587 -4.057 27.330 1.00 29.62 91 MET B C 1
ATOM 1781 O O . MET B 1 91 ? 3.458 -4.067 26.109 1.00 40.71 91 MET B O 1
ATOM 1786 N N . ALA B 1 92 ? 4.478 -4.798 27.964 1.00 28.88 92 ALA B N 1
ATOM 1787 C CA . ALA B 1 92 ? 5.328 -5.754 27.271 1.00 24.41 92 ALA B CA 1
ATOM 1788 C C . ALA B 1 92 ? 5.340 -6.986 28.143 1.00 31.62 92 ALA B C 1
ATOM 1789 O O . ALA B 1 92 ? 5.193 -6.901 29.359 1.00 32.11 92 ALA B O 1
ATOM 1791 N N . ILE B 1 93 ? 5.477 -8.149 27.545 1.00 31.62 93 ILE B N 1
ATOM 1792 C CA . ILE B 1 93 ? 5.528 -9.330 28.378 1.00 43.43 93 ILE B CA 1
ATOM 1793 C C . ILE B 1 93 ? 6.782 -10.051 27.955 1.00 46.22 93 ILE B C 1
ATOM 1794 O O . ILE B 1 93 ? 7.332 -10.860 28.695 1.00 62.18 93 ILE B O 1
ATOM 1799 N N . GLY B 1 94 ? 7.242 -9.714 26.757 1.00 55.05 94 GLY B N 1
ATOM 1800 C CA . GLY B 1 94 ? 8.450 -10.316 26.235 1.00 65.29 94 GLY B CA 1
ATOM 1801 C C . GLY B 1 94 ? 9.689 -9.736 26.888 1.00 68.56 94 GLY B C 1
ATOM 1802 O O . GLY B 1 94 ? 9.754 -9.698 28.113 1.00 72.92 94 GLY B O 1
ATOM 1803 N N . PRO B 1 95 ? 10.688 -9.276 26.113 1.00 68.56 95 PRO B N 1
ATOM 1804 C CA . PRO B 1 95 ? 10.841 -9.168 24.658 1.00 69.73 95 PRO B CA 1
ATOM 1805 C C . PRO B 1 95 ? 9.621 -9.459 23.802 1.00 70.06 95 PRO B C 1
ATOM 1806 O O . PRO B 1 95 ? 9.543 -10.481 23.122 1.00 80.40 95 PRO B O 1
ATOM 1810 N N . GLN B 1 96 ? 8.671 -8.532 23.835 1.00 65.49 96 GLN B N 1
ATOM 1811 C CA . GLN B 1 96 ? 7.430 -8.642 23.083 1.00 53.29 96 GLN B CA 1
ATOM 1812 C C . GLN B 1 96 ? 6.504 -7.489 23.467 1.00 48.02 96 GLN B C 1
ATOM 1813 O O . GLN B 1 96 ? 5.732 -7.578 24.428 1.00 45.47 96 GLN B O 1
ATOM 1819 N N . PRO B 1 97 ? 6.611 -6.366 22.750 1.00 38.01 97 PRO B N 1
ATOM 1820 C CA . PRO B 1 97 ? 5.734 -5.246 23.082 1.00 36.21 97 PRO B CA 1
ATOM 1821 C C . PRO B 1 97 ? 4.309 -5.687 22.798 1.00 37.75 97 PRO B C 1
ATOM 1822 O O . PRO B 1 97 ? 4.030 -6.190 21.720 1.00 46.12 97 PRO B O 1
ATOM 1826 N N . MET B 1 98 ? 3.415 -5.527 23.765 1.00 40.15 98 MET B N 1
ATOM 1827 C CA . MET B 1 98 ? 2.016 -5.925 23.569 1.00 37.96 98 MET B CA 1
ATOM 1828 C C . MET B 1 98 ? 1.184 -4.779 22.975 1.00 33.58 98 MET B C 1
ATOM 1829 O O . MET B 1 98 ? 0.452 -4.969 21.998 1.00 31.25 98 MET B O 1
ATOM 1834 N N . SER B 1 99 ? 1.305 -3.591 23.569 1.00 29.85 99 SER B N 1
ATOM 1835 C CA . SER B 1 99 ? 0.542 -2.449 23.102 1.00 27.19 99 SER B CA 1
ATOM 1836 C C . SER B 1 99 ? 0.931 -1.166 23.802 1.00 27.95 99 SER B C 1
ATOM 1837 O O . SER B 1 99 ? 1.759 -1.174 24.711 1.00 22.85 99 SER B O 1
ATOM 1840 N N . ALA B 1 100 ? 0.323 -0.069 23.345 1.00 34.41 100 ALA B N 1
ATOM 1841 C CA . ALA B 1 10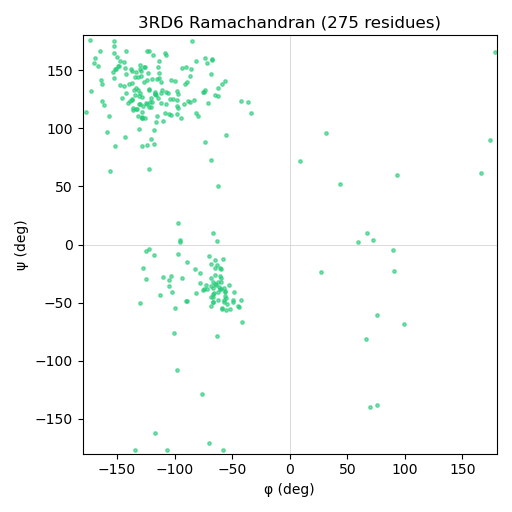0 ? 0.526 1.275 23.899 1.00 31.53 100 ALA B CA 1
ATOM 1842 C C . ALA B 1 100 ? -0.827 1.963 23.806 1.00 27.83 100 ALA B C 1
ATOM 1843 O O . ALA B 1 100 ? -1.517 1.838 22.777 1.00 32.38 100 ALA B O 1
ATOM 1845 N N . SER B 1 101 ? -1.234 2.664 24.862 1.00 23.30 101 SER B N 1
ATOM 1846 C CA . SER B 1 101 ? -2.522 3.330 24.791 1.00 24.46 101 SER B CA 1
ATOM 1847 C C . SER B 1 101 ? -2.629 4.594 25.610 1.00 19.35 101 SER B C 1
ATOM 1848 O O . SER B 1 101 ? -1.829 4.846 26.498 1.00 30.17 101 SER B O 1
ATOM 1851 N N . LEU B 1 102 ? -3.623 5.405 25.269 1.00 26.64 102 LEU B N 1
ATOM 1852 C CA . LEU B 1 102 ? -3.892 6.644 25.982 1.00 29.74 102 LEU B CA 1
ATOM 1853 C C . LEU B 1 102 ? -5.157 6.395 26.778 1.00 23.15 102 LEU B C 1
ATOM 1854 O O . LEU B 1 102 ? -6.198 6.049 26.206 1.00 33.32 102 LEU B O 1
ATOM 1859 N N . THR B 1 103 ? -5.069 6.537 28.096 1.00 19.31 103 THR B N 1
ATOM 1860 C CA . THR B 1 103 ? -6.225 6.268 28.927 1.00 21.73 103 THR B CA 1
ATOM 1861 C C . THR B 1 103 ? -6.823 7.484 29.594 1.00 25.96 103 THR B C 1
ATOM 1862 O O . THR B 1 103 ? -6.119 8.291 30.209 1.00 34.98 103 THR B O 1
ATOM 1866 N N . THR B 1 104 ? -8.139 7.609 29.450 1.00 31.19 104 THR B N 1
ATOM 1867 C CA . THR B 1 104 ? -8.860 8.708 30.064 1.00 36.96 104 THR B CA 1
ATOM 1868 C C . THR B 1 104 ? -9.813 8.101 31.073 1.00 36.36 104 THR B C 1
ATOM 1869 O O . THR B 1 104 ? -10.550 7.155 30.760 1.00 31.87 104 THR B O 1
ATOM 1873 N N . VAL B 1 105 ? -9.765 8.620 32.290 1.00 30.55 105 VAL B N 1
ATOM 1874 C CA . VAL B 1 105 ? -10.659 8.170 33.339 1.00 43.47 105 VAL B CA 1
ATOM 1875 C C . VAL B 1 105 ? -11.296 9.444 33.884 1.00 42.88 105 VAL B C 1
ATOM 1876 O O . VAL B 1 105 ? -10.627 10.290 34.500 1.00 37.60 105 VAL B O 1
ATOM 1880 N N . GLU B 1 106 ? -12.583 9.605 33.595 1.00 43.89 106 GLU B N 1
ATOM 1881 C CA . GLU B 1 106 ? -13.318 10.774 34.065 1.00 54.91 106 GLU B CA 1
ATOM 1882 C C . GLU B 1 106 ? -14.354 10.289 35.060 1.00 57.83 106 GLU B C 1
ATOM 1883 O O . GLU B 1 106 ? -14.901 9.181 34.934 1.00 51.25 106 GLU B O 1
ATOM 1889 N N . LEU B 1 107 ? -14.635 11.124 36.047 1.00 51.89 107 LEU B N 1
ATOM 1890 C CA . LEU B 1 107 ? -15.605 10.755 37.059 1.00 58.26 107 LEU B CA 1
ATOM 1891 C C . LEU B 1 107 ? -16.431 11.965 37.477 1.00 61.58 107 LEU B C 1
ATOM 1892 O O . LEU B 1 107 ? -16.038 12.721 38.361 1.00 68.18 107 LEU B O 1
ATOM 1897 N N . THR B 1 108 ? -17.569 12.146 36.808 1.00 61.00 108 THR B N 1
ATOM 1898 C CA . THR B 1 108 ? -18.474 13.252 37.101 1.00 55.95 108 THR B CA 1
ATOM 1899 C C . THR B 1 108 ? -19.416 12.821 38.225 1.00 66.25 108 THR B C 1
ATOM 1900 O O . THR B 1 108 ? -19.810 11.650 38.304 1.00 64.55 108 THR B O 1
ATOM 1904 N N . PRO B 1 109 ? -19.786 13.762 39.113 1.00 70.88 109 PRO B N 1
ATOM 1905 C CA . PRO B 1 109 ? -20.690 13.482 40.237 1.00 67.41 109 PRO B CA 1
ATOM 1906 C C . PRO B 1 109 ? -22.165 13.615 39.847 1.00 63.21 109 PRO B C 1
ATOM 1907 O O . PRO B 1 109 ? -22.716 12.769 39.135 1.00 54.56 109 PRO B O 1
ATOM 1911 N N . THR B 1 114 ? -20.711 8.044 42.129 1.00 65.53 114 THR B N 1
ATOM 1912 C CA . THR B 1 114 ? -19.948 8.551 41.002 1.00 61.78 114 THR B CA 1
ATOM 1913 C C . THR B 1 114 ? -20.166 7.721 39.749 1.00 58.22 114 THR B C 1
ATOM 1914 O O . THR B 1 114 ? -20.490 6.536 39.817 1.00 58.77 114 THR B O 1
ATOM 1918 N N . ARG B 1 115 ? -19.997 8.371 38.603 1.00 55.08 115 ARG B N 1
ATOM 1919 C CA . ARG B 1 115 ? -20.119 7.702 37.324 1.00 57.48 115 ARG B CA 1
ATOM 1920 C C . ARG B 1 115 ? -18.757 7.833 36.670 1.00 60.46 115 ARG B C 1
ATOM 1921 O O . ARG B 1 115 ? -18.501 8.788 35.931 1.00 70.84 115 ARG B O 1
ATOM 1929 N N . LEU B 1 116 ? -17.862 6.902 36.977 1.00 67.63 116 LEU B N 1
ATOM 1930 C CA . LEU B 1 116 ? -16.534 6.912 36.389 1.00 57.17 116 LEU B CA 1
ATOM 1931 C C . LEU B 1 116 ? -16.724 6.467 34.947 1.00 56.78 116 LEU B C 1
ATOM 1932 O O . LEU B 1 116 ? -17.446 5.503 34.668 1.00 53.98 116 LEU B O 1
ATOM 1937 N N . THR B 1 117 ? -16.107 7.207 34.034 1.00 61.13 117 THR B N 1
ATOM 1938 C CA . THR B 1 117 ? -16.196 6.910 32.617 1.00 60.82 117 THR B CA 1
ATOM 1939 C C . THR B 1 117 ? -14.774 6.568 32.171 1.00 58.56 117 THR B C 1
ATOM 1940 O O . THR B 1 117 ? -13.915 7.453 32.050 1.00 52.15 117 THR B O 1
ATOM 1944 N N . TYR B 1 118 ? -14.527 5.276 31.952 1.00 52.95 118 TYR B N 1
ATOM 1945 C CA . TYR B 1 118 ? -13.205 4.804 31.541 1.00 44.16 118 TYR B CA 1
ATOM 1946 C C . TYR B 1 118 ? -13.067 4.732 30.031 1.00 40.27 118 TYR B C 1
ATOM 1947 O O . TYR B 1 118 ? -13.813 4.023 29.353 1.00 41.36 118 TYR B O 1
ATOM 1956 N N . THR B 1 119 ? -12.100 5.476 29.512 1.00 33.35 119 THR B N 1
ATOM 1957 C CA . THR B 1 119 ? -11.862 5.485 28.089 1.00 40.59 119 THR B CA 1
ATOM 1958 C C . THR B 1 119 ? -10.439 5.059 27.800 1.00 40.96 119 THR B C 1
ATOM 1959 O O . THR B 1 119 ? -9.487 5.521 28.445 1.00 35.63 119 THR B O 1
ATOM 1963 N N . GLU B 1 120 ? -10.303 4.173 26.825 1.00 33.92 120 GLU B N 1
ATOM 1964 C CA . GLU B 1 120 ? -9.001 3.701 26.444 1.00 37.29 120 GLU B CA 1
ATOM 1965 C C . GLU B 1 120 ? -8.885 3.665 24.937 1.00 35.17 120 GLU B C 1
ATOM 1966 O O . GLU B 1 120 ? -9.639 2.963 24.243 1.00 31.00 120 GLU B O 1
ATOM 1972 N N . GLN B 1 121 ? -7.948 4.463 24.440 1.00 35.69 121 GLN B N 1
ATOM 1973 C CA . GLN B 1 121 ? -7.668 4.539 23.021 1.00 32.82 121 GLN B CA 1
ATOM 1974 C C . GLN B 1 121 ? -6.366 3.759 22.933 1.00 33.12 121 GLN B C 1
ATOM 1975 O O . GLN B 1 121 ? -5.344 4.183 23.471 1.00 26.64 121 GLN B O 1
ATOM 1981 N N . GLY B 1 122 ? -6.426 2.596 22.292 1.00 27.92 122 GLY B N 1
ATOM 1982 C CA . GLY B 1 122 ? -5.256 1.758 22.221 1.00 24.38 122 GLY B CA 1
ATOM 1983 C C . GLY B 1 122 ? -4.772 1.343 20.859 1.00 33.26 122 GLY B C 1
ATOM 1984 O O . GLY B 1 122 ? -5.454 1.502 19.859 1.00 36.83 122 GLY B O 1
ATOM 1985 N N . ALA B 1 123 ? -3.554 0.817 20.851 1.00 30.74 123 ALA B N 1
ATOM 1986 C CA . ALA B 1 123 ? -2.881 0.326 19.657 1.00 29.05 123 ALA B CA 1
ATOM 1987 C C . ALA B 1 123 ? -2.381 -1.069 20.033 1.00 24.16 123 ALA B C 1
ATOM 1988 O O . ALA B 1 123 ? -1.614 -1.220 20.979 1.00 31.92 123 ALA B O 1
ATOM 1990 N N . PHE B 1 124 ? -2.820 -2.081 19.292 1.00 29.25 124 PHE B N 1
ATOM 1991 C CA . PHE B 1 124 ? -2.434 -3.451 19.576 1.00 29.58 124 PHE B CA 1
ATOM 1992 C C . PHE B 1 124 ? -1.573 -4.137 18.523 1.00 34.02 124 PHE B C 1
ATOM 1993 O O . PHE B 1 124 ? -1.908 -4.190 17.348 1.00 36.51 124 PHE B O 1
ATOM 2001 N N . PHE B 1 125 ? -0.446 -4.664 18.977 1.00 34.08 125 PHE B N 1
ATOM 2002 C CA . PHE B 1 125 ? 0.499 -5.331 18.101 1.00 30.81 125 PHE B CA 1
ATOM 2003 C C . PHE B 1 125 ? 0.288 -6.836 18.131 1.00 31.64 125 PHE B C 1
ATOM 2004 O O . PHE B 1 125 ? -0.460 -7.339 18.964 1.00 40.67 125 PHE B O 1
ATOM 2012 N N . GLY B 1 133 ? -11.212 -7.504 22.808 1.00 74.73 133 GLY B N 1
ATOM 2013 C CA . GLY B 1 133 ? -10.387 -8.374 23.625 1.00 70.73 133 GLY B CA 1
ATOM 2014 C C . GLY B 1 133 ? -9.966 -7.691 24.908 1.00 73.85 133 GLY B C 1
ATOM 2015 O O . GLY B 1 133 ? -10.406 -8.064 25.997 1.00 67.78 133 GLY B O 1
ATOM 2016 N N . ARG B 1 134 ? -9.108 -6.684 24.771 1.00 72.85 134 ARG B N 1
ATOM 2017 C CA . ARG B 1 134 ? -8.614 -5.921 25.909 1.00 73.23 134 ARG B CA 1
ATOM 2018 C C . ARG B 1 134 ? -9.768 -5.238 26.669 1.00 72.12 134 ARG B C 1
ATOM 2019 O O . ARG B 1 134 ? -9.629 -4.891 27.854 1.00 57.67 134 ARG B O 1
ATOM 2027 N N . GLU B 1 135 ? -10.902 -5.063 25.989 1.00 73.47 135 GLU B N 1
ATOM 2028 C CA . GLU B 1 135 ? -12.053 -4.410 26.593 1.00 73.10 135 GLU B CA 1
ATOM 2029 C C . GLU B 1 135 ? -12.730 -5.148 27.739 1.00 83.61 135 GLU B C 1
ATOM 2030 O O . GLU B 1 135 ? -13.003 -4.556 28.798 1.00 79.35 135 GLU B O 1
ATOM 2031 N N . GLU B 1 136 ? -13.022 -6.433 27.531 1.00 83.31 136 GLU B N 1
ATOM 2032 C CA . GLU B 1 136 ? -13.673 -7.226 28.563 1.00 77.88 136 GLU B CA 1
ATOM 2033 C C . GLU B 1 136 ? -12.896 -7.227 29.862 1.00 74.70 136 GLU B C 1
ATOM 2034 O O . GLU B 1 136 ? -13.475 -7.158 30.944 1.00 66.75 136 GLU B O 1
ATOM 2035 N N . GLY B 1 137 ? -11.576 -7.310 29.755 1.00 77.55 137 GLY B N 1
ATOM 2036 C CA . GLY B 1 137 ? -10.746 -7.299 30.941 1.00 79.31 137 GLY B CA 1
ATOM 2037 C C . GLY B 1 137 ? -10.870 -5.969 31.654 1.00 82.69 137 GLY B C 1
ATOM 2038 O O . GLY B 1 137 ? -10.808 -5.918 32.891 1.00 81.54 137 GLY B O 1
ATOM 2039 N N . THR B 1 138 ? -11.050 -4.901 30.874 1.00 83.47 138 THR B N 1
ATOM 2040 C CA . THR B 1 138 ? -11.193 -3.578 31.449 1.00 74.65 138 THR B CA 1
ATOM 2041 C C . THR B 1 138 ? -12.451 -3.418 32.276 1.00 68.42 138 THR B C 1
ATOM 2042 O O . THR B 1 138 ? -12.425 -2.818 33.354 1.00 66.09 138 THR B O 1
ATOM 2043 N N . ARG B 1 139 ? -13.558 -3.958 31.779 1.00 62.06 139 ARG B N 1
ATOM 2044 C CA . ARG B 1 139 ? -14.787 -3.899 32.545 1.00 66.44 139 ARG B CA 1
ATOM 2045 C C . ARG B 1 139 ? -14.549 -4.622 33.852 1.00 69.41 139 ARG B C 1
ATOM 2046 O O . ARG B 1 139 ? -15.168 -4.322 34.864 1.00 68.10 139 ARG B O 1
ATOM 2047 N N . GLY B 1 140 ? -13.626 -5.577 33.818 1.00 69.92 140 GLY B N 1
ATOM 2048 C CA . GLY B 1 140 ? -13.299 -6.336 35.007 1.00 65.15 140 GLY B CA 1
ATOM 2049 C C . GLY B 1 140 ? -12.459 -5.523 35.963 1.00 64.52 140 GLY B C 1
ATOM 2050 O O . GLY B 1 140 ? -12.637 -5.580 37.174 1.00 67.34 140 GLY B O 1
ATOM 2051 N N . LEU B 1 141 ? -11.536 -4.751 35.411 1.00 67.11 141 LEU B N 1
ATOM 2052 C CA . LEU B 1 141 ? -10.681 -3.927 36.242 1.00 70.56 141 LEU B CA 1
ATOM 2053 C C . LEU B 1 141 ? -11.535 -2.896 36.989 1.00 69.33 141 LEU B C 1
ATOM 2054 O O . LEU B 1 141 ? -11.106 -2.316 37.980 1.00 63.92 141 LEU B O 1
ATOM 2059 N N . LEU B 1 142 ? -12.757 -2.681 36.510 1.00 62.49 142 LEU B N 1
ATOM 2060 C CA . LEU B 1 142 ? -13.671 -1.744 37.155 1.00 59.92 142 LEU B CA 1
ATOM 2061 C C . LEU B 1 142 ? -14.562 -2.464 38.139 1.00 58.09 142 LEU B C 1
ATOM 2062 O O . LEU B 1 142 ? -15.040 -1.874 39.111 1.00 55.27 142 LEU B O 1
ATOM 2067 N N . GLU B 1 143 ? -14.810 -3.739 37.858 1.00 56.79 143 GLU B N 1
ATOM 2068 C CA . GLU B 1 143 ? -15.628 -4.545 38.748 1.00 51.90 143 GLU B CA 1
ATOM 2069 C C . GLU B 1 143 ? -14.814 -4.723 40.019 1.00 37.36 143 GLU B C 1
ATOM 2070 O O . GLU B 1 143 ? -15.363 -4.856 41.113 1.00 44.77 143 GLU B O 1
ATOM 2071 N N . ALA B 1 144 ? -13.488 -4.702 39.860 1.00 46.80 144 ALA B N 1
ATOM 2072 C CA . ALA B 1 144 ? -12.549 -4.850 40.970 1.00 55.65 144 ALA B CA 1
ATOM 2073 C C . ALA B 1 144 ? -12.460 -3.528 41.713 1.00 56.84 144 ALA B C 1
ATOM 2074 O O . ALA B 1 144 ? -12.269 -3.498 42.926 1.00 60.97 144 ALA B O 1
ATOM 2076 N N . LEU B 1 145 ? -12.587 -2.433 40.970 1.00 66.79 145 LEU B N 1
ATOM 2077 C CA . LEU B 1 145 ? -12.552 -1.100 41.555 1.00 72.04 145 LEU B CA 1
ATOM 2078 C C . LEU B 1 145 ? -13.666 -1.094 42.588 1.00 75.86 145 LEU B C 1
ATOM 2079 O O . LEU B 1 145 ? -13.539 -0.517 43.668 1.00 70.50 145 LEU B O 1
ATOM 2084 N N . ALA B 1 146 ? -14.759 -1.760 42.234 1.00 76.96 146 ALA B N 1
ATOM 2085 C CA . ALA B 1 146 ? -15.913 -1.882 43.104 1.00 76.21 146 ALA B CA 1
ATOM 2086 C C . ALA B 1 146 ? -15.509 -2.572 44.412 1.00 80.10 146 ALA B C 1
ATOM 2087 O O . ALA B 1 146 ? -16.093 -2.317 45.463 1.00 80.49 146 ALA B O 1
ATOM 2089 N N . ALA B 1 147 ? -14.495 -3.432 44.337 1.00 84.62 147 ALA B N 1
ATOM 2090 C CA . ALA B 1 147 ? -14.012 -4.179 45.497 1.00 89.45 147 ALA B CA 1
ATOM 2091 C C . ALA B 1 147 ? -13.448 -3.318 46.623 1.00 93.82 147 ALA B C 1
ATOM 2092 O O . ALA B 1 147 ? -14.123 -3.081 47.626 1.00 98.43 147 ALA B O 1
ATOM 2094 N N . GLU B 1 148 ? -12.213 -2.849 46.466 1.00 94.60 148 GLU B N 1
ATOM 2095 C CA . GLU B 1 148 ? -11.583 -2.024 47.500 1.00 92.52 148 GLU B CA 1
ATOM 2096 C C . GLU B 1 148 ? -12.294 -0.682 47.637 1.00 90.35 148 GLU B C 1
ATOM 2097 O O . GLU B 1 148 ? -11.814 0.219 48.324 1.00 88.97 148 GLU B O 1
ATOM 2103 N N . LEU B 1 149 ? -13.445 -0.569 46.980 1.00 89.88 149 LEU B N 1
ATOM 2104 C CA . LEU B 1 149 ? -14.221 0.653 47.023 1.00 93.14 149 LEU B CA 1
ATOM 2105 C C . LEU B 1 149 ? -14.752 0.975 48.404 1.00 97.56 149 LEU B C 1
ATOM 2106 O O . LEU B 1 149 ? -15.090 2.128 48.676 1.00 101.87 149 LEU B O 1
ATOM 2107 N N . GLN B 1 150 ? -14.829 -0.031 49.276 1.00 98.06 150 GLN B N 1
ATOM 2108 C CA . GLN B 1 150 ? -15.328 0.178 50.635 1.00 94.50 150 GLN B CA 1
ATOM 2109 C C . GLN B 1 150 ? -14.342 -0.300 51.693 1.00 90.83 150 GLN B C 1
ATOM 2110 O O . GLN B 1 150 ? -14.568 -0.098 52.884 1.00 93.28 150 GLN B O 1
ATOM 2116 N N . LYS B 1 151 ? -13.255 -0.932 51.260 1.00 88.14 151 LYS B N 1
ATOM 2117 C CA . LYS B 1 151 ? -12.232 -1.437 52.180 1.00 88.64 151 LYS B CA 1
ATOM 2118 C C . LYS B 1 151 ? -11.558 -0.321 52.980 1.00 88.68 151 LYS B C 1
ATOM 2119 O O . LYS B 1 151 ? -10.329 -0.250 53.041 1.00 87.09 151 LYS B O 1
ATOM 2125 N N . TRP B 1 152 ? -12.352 0.541 53.604 1.00 89.08 152 TRP B N 1
ATOM 2126 C CA . TRP B 1 152 ? -11.792 1.642 54.380 1.00 96.13 152 TRP B CA 1
ATOM 2127 C C . TRP B 1 152 ? -12.906 2.383 55.116 1.00 98.46 152 TRP B C 1
ATOM 2128 O O . TRP B 1 152 ? -12.807 2.510 56.355 1.00 100.91 152 TRP B O 1
#

Secondary structure (DSSP, 8-state):
--EEEEEEEEEEEESS-HHHHHHHHH-HHHHHHHT------EEEE--STT-EEEEEE-STTSPPEEEEEEEEEEETTTEEEEEEEEEETTEEEEEEEEEEEEEEETTEEEEEEEEEEEEETT---HHHHHHHHHHHHHHHHHH-/---EEEEEEEEEE-SS-HHHHHHHHH-HHHHHHTT------B----STT-B--EEEESTT-PEEEEEEEEEEEETTTEEEEEEEEESSS-EEEEEEEEEEEE--EEEEEEEEEE--HHHHHHHHHHHHTTTTS--

InterPro domains:
  IPR013538 Activator of Hsp90 ATPase homologue 1/2-like, C-terminal [PF08327] (27-157)
  IPR023393 START-like domain superfamily [G3DSA:3.30.530.20] (9-160)

Nearest PDB structures (foldseek):
  3rd6-assembly2_A  TM=1.007E+00  e=2.895E-28  Mesorhizobium loti
  3q64-assembly1_A-2  TM=9.366E-01  e=4.742E-16  Mesorhizobium loti
  3put-assembly1_A  TM=9.616E-01  e=7.939E-15  Rhizobium etli CFN 42
  3otl-assembly1_B  TM=9.504E-01  e=4.166E-14  Rhizobium johnstonii 3841
  3put-assembly1_B  TM=9.589E-01  e=8.543E-14  Rhizobium etli CFN 42

CATH classification: 3.30.530.20

Radius of gyration: 19.6 Å; Cα contacts (8 Å, |Δi|>4): 619; chains: 2; bounding box: 40×55×60 Å

Solvent-accessible surface area: 13399 Å² total; per-residue (Å²): 128,62,21,58,52,37,60,24,63,2,99,72,74,2,109,44,52,34,94,42,0,22,94,2,16,26,46,81,55,10,0,70,146,17,72,42,123,41,152,131,113,63,16,51,23,61,47,133,68,25,1,25,7,29,7,71,110,52,214,68,89,35,84,63,29,101,34,21,10,40,6,6,6,38,46,100,41,39,16,3,0,32,0,10,44,28,23,73,40,122,124,66,36,2,0,1,0,0,0,0,31,2,68,107,51,89,66,13,0,95,0,28,26,7,6,2,1,0,4,4,57,65,65,63,21,7,145,47,23,48,135,37,11,117,37,71,1,100,40,0,29,95,64,60,202,75,17,111,51,48,62,41,77,49,105,31,97,12,127,32,63,32,59,79,9,19,79,9,17,21,45,104,66,5,4,128,117,30,96,65,100,91,77,91,78,48,53,32,60,51,124,66,32,1,29,16,37,16,70,73,14,178,66,78,31,96,65,19,60,41,16,10,24,8,6,8,39,14,93,63,74,5,2,0,14,1,25,41,46,27,67,24,153,96,66,69,2,0,0,0,0,0,0,27,2,56,146,27,114,0,21,10,2,7,0,1,0,43,56,114,68,15,64,53,4,30,41,56,5,49,45,6,46,52,15,12,105,127,202

Sequence (279 aa):
HSVIHSTFTIERTYPQSPDRVFHAFADKATVRRWRVDGDGAEFSFDFRVGGGEVSRFSYGGGPEVRLDAQFQDIVPDQRIVFSYRMAIGPQPMSASLTTVELTPSGDGTRLTYTEQGAFFDGVDSAKGREEGTRGLLEALAAELHSVIHSTFTIERTYPQSPDRVFHAFADKATVRRWRVFTVAEFSFDFRVGGGEVSRFSYGGGPEVRLDAQFQDIVPDQRIVFSYRMAIGPQPMSASLTTVELTPTRLTYTEQGAFFGREEGTRGLLEALAAELQKW

Organism: Mesorhizobium japonicum (strain LMG 29417 / CECT 9101 / MAFF 303099) (NCBI:txid266835)